Protein AF-A0A0S7X2E3-F1 (afdb_monomer)

Radius of gyration: 21.96 Å; Cα contacts (8 Å, |Δi|>4): 110; chains: 1; bounding box: 60×38×70 Å

Sequence (192 aa):
MFYILGFFWFIRTTKAILFWLYLWQLKEYHIGRFKAHFHTAKGKQLFLNKLIFLKIVLFFVFFGLRYVSVKPGFFDTVVDFILLFSIFMLLAIYLFEAVKAIADYSLNKLIKPVFTRKMQFLVFVLLGSVGAFLYFTIFYFQDILLGLLVFDILTPVIVSFVVLFFQPLTVLLRNQIIKKATKKREKFKNLL

Solvent-accessible surface area (backbone atoms only — not comparable to full-atom values): 10662 Å² total; per-residue (Å²): 110,68,68,60,47,51,51,26,42,48,51,34,47,51,50,51,50,34,39,52,51,24,53,39,55,77,34,73,74,35,66,70,58,49,57,55,42,50,75,36,72,72,37,42,49,70,69,68,31,71,69,55,51,51,51,51,52,50,47,52,50,58,57,52,49,66,68,60,75,78,62,96,54,84,63,50,66,56,50,51,49,53,51,52,52,49,51,55,51,51,45,51,52,31,46,54,45,20,52,50,44,51,49,29,50,75,68,71,66,55,64,61,49,76,83,41,76,70,44,49,51,52,50,50,53,51,52,49,51,51,51,52,48,51,52,46,31,73,78,73,42,89,59,45,69,60,53,56,48,52,50,58,74,40,40,69,56,54,53,50,50,53,55,56,67,51,41,61,61,54,52,53,54,49,52,52,52,50,53,52,50,52,61,54,49,69,72,52,80,82,81,120

Mean predicted aligned error: 5.71 Å

Secondary structure (DSSP, 8-state):
-HHHHHHHHHHHHHHHHHHHHHHHHHTTT-HHHHHHHHHSHHHHHHHS-HHHHHHHHHHHHHHHHHHHTTS-STHHHHHHHHHHHHHHHHHHHHHHHHHHHHHHHHTT--------HHHHHHHHHHHHHHHHHHHHHHHH-S-HHHHHHHHHHHHHHHHHHHHHHHHHHHHHHHHHHHHHHHHHHHH-TT--

pLDDT: mean 90.01, std 8.06, range [54.72, 97.0]

Structure (mmCIF, N/CA/C/O backbone):
data_AF-A0A0S7X2E3-F1
#
_entry.id   AF-A0A0S7X2E3-F1
#
loop_
_atom_site.group_PDB
_atom_site.id
_atom_site.type_symbol
_atom_site.label_atom_id
_atom_site.label_alt_id
_atom_site.label_comp_id
_atom_site.label_asym_id
_atom_site.label_entity_id
_atom_site.label_seq_id
_atom_site.pdbx_PDB_ins_code
_atom_site.Cartn_x
_atom_site.Cartn_y
_atom_site.Cartn_z
_atom_site.occupancy
_atom_site.B_iso_or_equiv
_atom_site.auth_seq_id
_atom_site.auth_comp_id
_atom_site.auth_asym_id
_atom_site.auth_atom_id
_atom_site.pdbx_PDB_model_num
ATOM 1 N N . MET A 1 1 ? 21.307 3.629 -5.821 1.00 80.25 1 MET A N 1
ATOM 2 C CA . MET A 1 1 ? 20.034 3.527 -6.573 1.00 80.25 1 MET A CA 1
ATOM 3 C C . MET A 1 1 ? 18.931 2.829 -5.773 1.00 80.25 1 MET A C 1
ATOM 5 O O . MET A 1 1 ? 17.905 3.453 -5.540 1.00 80.25 1 MET A O 1
ATOM 9 N N . PHE A 1 2 ? 19.134 1.596 -5.292 1.00 86.06 2 PHE A N 1
ATOM 10 C CA . PHE A 1 2 ? 18.089 0.831 -4.586 1.00 86.06 2 PHE A CA 1
ATOM 11 C C . PHE A 1 2 ? 17.555 1.486 -3.303 1.00 86.06 2 PHE A C 1
ATOM 13 O O . PHE A 1 2 ? 16.352 1.458 -3.078 1.00 86.06 2 PHE A O 1
ATOM 20 N N . TYR A 1 3 ? 18.402 2.155 -2.513 1.00 89.50 3 TYR A N 1
ATOM 21 C CA . TYR A 1 3 ? 17.951 2.900 -1.327 1.00 89.50 3 TYR A CA 1
ATOM 22 C C . TYR A 1 3 ? 16.988 4.046 -1.669 1.00 89.50 3 TYR A C 1
ATOM 24 O O . TYR A 1 3 ? 15.975 4.226 -1.001 1.00 89.50 3 TYR A O 1
ATOM 32 N N . ILE A 1 4 ? 17.270 4.786 -2.747 1.00 91.81 4 ILE A N 1
ATOM 33 C CA . ILE A 1 4 ? 16.421 5.889 -3.226 1.00 91.81 4 ILE A CA 1
ATOM 34 C C . ILE A 1 4 ? 15.082 5.334 -3.728 1.00 91.81 4 ILE A C 1
ATOM 36 O O . ILE A 1 4 ? 14.021 5.850 -3.380 1.00 91.81 4 ILE A O 1
ATOM 40 N N . LEU A 1 5 ? 15.128 4.241 -4.497 1.00 92.69 5 LEU A N 1
ATOM 41 C CA . LEU A 1 5 ? 13.935 3.540 -4.967 1.00 92.69 5 LEU A CA 1
ATOM 42 C C . LEU A 1 5 ? 13.077 3.051 -3.787 1.00 92.69 5 LEU A C 1
ATOM 44 O O . LEU A 1 5 ? 11.875 3.305 -3.759 1.00 92.69 5 LEU A O 1
ATOM 48 N N . GLY A 1 6 ? 13.698 2.401 -2.798 1.00 93.44 6 GLY A N 1
ATOM 49 C CA . GLY A 1 6 ? 13.036 1.914 -1.587 1.00 93.44 6 GLY A CA 1
ATOM 50 C C . GLY A 1 6 ? 12.413 3.041 -0.764 1.00 93.44 6 GLY A C 1
ATOM 51 O O . GLY A 1 6 ? 11.296 2.894 -0.274 1.00 93.44 6 GLY A O 1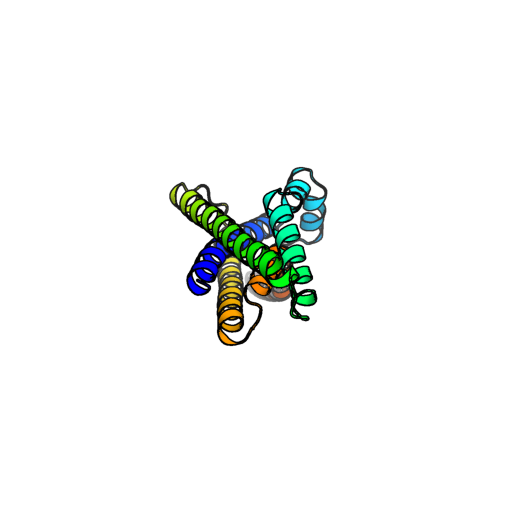
ATOM 52 N N . PHE A 1 7 ? 13.077 4.196 -0.680 1.00 94.94 7 PHE A N 1
ATOM 53 C CA . PHE A 1 7 ? 12.550 5.382 -0.007 1.00 94.94 7 PHE A CA 1
ATOM 54 C C . PHE A 1 7 ? 11.287 5.934 -0.687 1.00 94.94 7 PHE A C 1
ATOM 56 O O . PHE A 1 7 ? 10.261 6.113 -0.027 1.00 94.94 7 PHE A O 1
ATOM 63 N N . PHE A 1 8 ? 11.305 6.151 -2.008 1.00 96.50 8 PHE A N 1
ATOM 64 C CA . PHE A 1 8 ? 10.108 6.619 -2.725 1.00 96.50 8 PHE A CA 1
ATOM 65 C C . PHE A 1 8 ? 8.972 5.601 -2.673 1.00 96.50 8 PHE A C 1
ATOM 67 O O . PHE A 1 8 ? 7.814 5.959 -2.431 1.00 96.50 8 PHE A O 1
ATOM 74 N N . TRP A 1 9 ? 9.311 4.323 -2.820 1.00 96.56 9 TRP A N 1
ATOM 75 C CA . TRP A 1 9 ? 8.362 3.233 -2.672 1.00 96.56 9 TRP A CA 1
ATOM 76 C C . TRP A 1 9 ? 7.723 3.213 -1.276 1.00 96.56 9 TRP A C 1
ATOM 78 O O . TRP A 1 9 ? 6.509 3.032 -1.165 1.00 96.56 9 TRP A O 1
ATOM 88 N N . PHE A 1 10 ? 8.488 3.472 -0.211 1.00 96.75 10 PHE A N 1
ATOM 89 C CA . PHE A 1 10 ? 7.978 3.522 1.162 1.00 96.75 10 PHE A CA 1
ATOM 90 C C . PHE A 1 10 ? 6.941 4.635 1.357 1.00 96.75 10 PHE A C 1
ATOM 92 O O . PHE A 1 10 ? 5.859 4.396 1.904 1.00 96.75 10 PHE A O 1
ATOM 99 N N . ILE A 1 11 ? 7.237 5.843 0.867 1.00 96.25 11 ILE A N 1
ATOM 100 C CA . ILE A 1 11 ? 6.328 6.999 0.947 1.00 96.25 11 ILE A CA 1
ATOM 101 C C . ILE A 1 11 ? 5.016 6.690 0.224 1.00 96.25 11 ILE A C 1
ATOM 103 O O . ILE A 1 11 ? 3.921 6.857 0.775 1.00 96.25 11 ILE A O 1
ATOM 107 N N . ARG A 1 12 ? 5.120 6.189 -1.009 1.00 95.12 12 ARG A N 1
ATOM 108 C CA . ARG A 1 12 ? 3.967 5.804 -1.822 1.00 95.12 12 ARG A CA 1
ATOM 109 C C . ARG A 1 12 ? 3.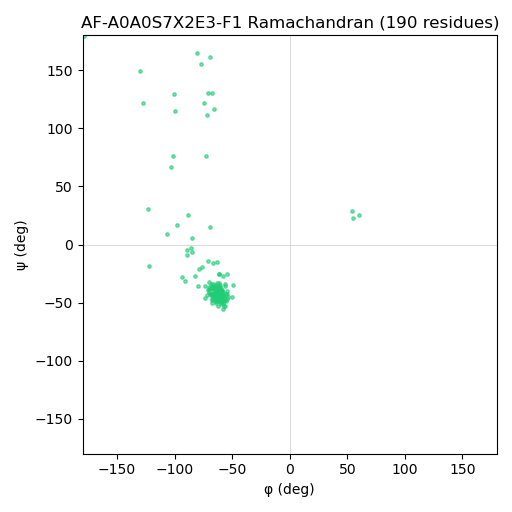138 4.714 -1.136 1.00 95.12 12 ARG A C 1
ATOM 111 O O . ARG A 1 12 ? 1.910 4.811 -1.088 1.00 95.12 12 ARG A O 1
ATOM 118 N N . THR A 1 13 ? 3.791 3.691 -0.587 1.00 96.50 13 THR A N 1
ATOM 119 C CA . THR A 1 13 ? 3.134 2.553 0.076 1.00 96.50 13 THR A CA 1
ATOM 120 C C . THR A 1 13 ? 2.435 2.980 1.361 1.00 96.50 13 THR A C 1
ATOM 122 O O . THR A 1 13 ? 1.305 2.563 1.609 1.00 96.50 13 THR A O 1
ATOM 125 N N . THR A 1 14 ? 3.026 3.903 2.121 1.00 96.19 14 THR A N 1
ATOM 126 C CA . THR A 1 14 ? 2.392 4.510 3.299 1.00 96.19 14 THR A CA 1
ATOM 127 C C . THR A 1 14 ? 1.063 5.172 2.934 1.00 96.19 14 THR A C 1
ATOM 129 O O . THR A 1 14 ? 0.035 4.898 3.556 1.00 96.19 14 THR A O 1
ATOM 132 N N . LYS A 1 15 ? 1.040 5.984 1.869 1.00 95.69 15 LYS A N 1
ATOM 133 C CA . LYS A 1 15 ? -0.203 6.581 1.359 1.00 95.69 15 LYS A CA 1
ATOM 134 C C . LYS A 1 15 ? -1.226 5.523 0.941 1.00 95.69 15 LYS A C 1
ATOM 136 O O . LYS A 1 15 ? -2.404 5.661 1.267 1.00 95.69 15 LYS A O 1
ATOM 141 N N . ALA A 1 16 ? -0.794 4.478 0.235 1.00 95.19 16 ALA A N 1
ATOM 142 C CA . ALA A 1 16 ? -1.680 3.397 -0.188 1.00 95.19 16 ALA A CA 1
ATOM 143 C C . ALA A 1 16 ? -2.302 2.667 1.015 1.00 95.19 16 ALA A C 1
ATOM 145 O O . ALA A 1 16 ? -3.508 2.427 1.028 1.00 95.19 16 ALA A O 1
ATOM 146 N N . ILE A 1 17 ? -1.514 2.378 2.053 1.00 96.62 17 ILE A N 1
ATOM 147 C CA . ILE A 1 17 ? -1.987 1.753 3.294 1.00 96.62 17 ILE A CA 1
ATOM 148 C C . ILE A 1 17 ? -3.038 2.618 3.981 1.00 96.62 17 ILE A C 1
ATOM 150 O O . ILE A 1 17 ? -4.104 2.112 4.327 1.00 96.62 17 ILE A O 1
ATOM 154 N N . LEU A 1 18 ? -2.779 3.920 4.142 1.00 96.06 18 LEU A N 1
ATOM 155 C CA . LEU A 1 18 ? -3.747 4.840 4.744 1.00 96.06 18 LEU A CA 1
ATOM 156 C C . LEU A 1 18 ? -5.059 4.860 3.951 1.00 96.06 18 LEU A C 1
ATOM 158 O O . LEU A 1 18 ? -6.133 4.770 4.544 1.00 96.06 18 LEU A O 1
ATOM 162 N N . PHE A 1 19 ? -4.983 4.892 2.621 1.00 95.75 19 PHE A N 1
ATOM 163 C CA . PHE A 1 19 ? -6.162 4.831 1.763 1.00 95.75 19 PHE A CA 1
ATOM 164 C C . PHE A 1 19 ? -6.958 3.524 1.941 1.00 95.75 19 PHE A C 1
ATOM 166 O O . PHE A 1 19 ? -8.175 3.564 2.125 1.00 95.75 19 PHE A O 1
ATOM 173 N N . TRP A 1 20 ? -6.298 2.362 1.930 1.00 95.69 20 TRP A N 1
ATOM 174 C CA . TRP A 1 20 ? -6.977 1.068 2.078 1.00 95.69 20 TRP A CA 1
ATOM 175 C C . TRP A 1 20 ? -7.569 0.869 3.472 1.00 95.69 20 TRP A C 1
ATOM 177 O O . TRP A 1 20 ? -8.679 0.354 3.609 1.00 95.69 20 TRP A O 1
ATOM 187 N N . LEU A 1 21 ? -6.870 1.327 4.506 1.00 95.62 21 LEU A N 1
ATOM 188 C CA . LEU A 1 21 ? -7.385 1.351 5.869 1.00 95.62 21 LEU A CA 1
ATOM 189 C C . LEU A 1 21 ? -8.606 2.268 6.005 1.00 95.62 21 LEU A C 1
ATOM 191 O O . LEU A 1 21 ? -9.589 1.886 6.640 1.00 95.62 21 LEU A O 1
ATOM 195 N N . TYR A 1 22 ? -8.578 3.445 5.376 1.00 95.88 22 TYR A N 1
ATOM 196 C CA . TYR A 1 22 ? -9.738 4.331 5.291 1.00 95.88 22 TYR A CA 1
ATOM 197 C C . TYR A 1 22 ? -10.920 3.644 4.596 1.00 95.88 22 TYR A C 1
ATOM 199 O O . TYR A 1 22 ? -12.042 3.691 5.099 1.00 95.88 22 TYR A O 1
ATOM 207 N N . LEU A 1 23 ? -10.675 2.953 3.479 1.00 94.38 23 LEU A N 1
ATOM 208 C CA . LEU A 1 23 ? -11.712 2.230 2.746 1.00 94.38 23 LEU A CA 1
ATOM 209 C C . LEU A 1 23 ? -12.360 1.140 3.613 1.00 94.38 23 LEU A C 1
ATOM 211 O O . LEU A 1 23 ? -13.586 1.023 3.654 1.00 94.38 23 LEU A O 1
ATOM 215 N N . TRP A 1 24 ? -11.549 0.375 4.346 1.00 94.81 24 TRP A N 1
ATOM 216 C CA . TRP A 1 24 ? -12.023 -0.630 5.299 1.00 94.81 24 TRP A CA 1
ATOM 217 C C . TRP A 1 24 ? -12.838 -0.025 6.438 1.00 94.81 24 TRP A C 1
ATOM 219 O O . TRP A 1 24 ? -13.886 -0.563 6.807 1.00 94.81 24 TRP A O 1
ATOM 229 N N . GLN A 1 25 ? -12.389 1.112 6.965 1.00 93.44 25 GLN A N 1
ATOM 230 C CA . GLN A 1 25 ? -13.105 1.834 8.004 1.00 93.44 25 GLN A CA 1
ATOM 231 C C . GLN A 1 25 ? -14.468 2.337 7.506 1.00 93.44 25 GLN A C 1
ATOM 233 O O . GLN A 1 25 ? -15.462 2.183 8.213 1.00 93.44 25 GLN A O 1
ATOM 238 N N . LEU A 1 26 ? -14.541 2.871 6.283 1.00 92.69 26 LEU A N 1
ATOM 239 C CA . LEU A 1 26 ? -15.787 3.331 5.657 1.00 92.69 26 LEU A CA 1
ATOM 240 C C . LEU A 1 26 ? -16.801 2.191 5.477 1.00 92.69 26 LEU A C 1
ATOM 242 O O . LEU A 1 26 ? -18.007 2.425 5.434 1.00 92.69 26 LEU A O 1
ATOM 246 N N . LYS A 1 27 ? -16.326 0.945 5.383 1.00 92.62 27 LYS A N 1
ATOM 247 C CA . LYS A 1 27 ? -17.158 -0.266 5.298 1.00 92.62 27 LYS A CA 1
ATOM 248 C C . LYS A 1 27 ? -17.341 -0.978 6.636 1.00 92.62 27 LYS A C 1
ATOM 250 O O . LYS A 1 27 ? -17.759 -2.134 6.641 1.00 92.62 27 LYS A O 1
ATOM 255 N N . GLU A 1 28 ? -17.053 -0.302 7.748 1.00 89.19 28 GLU A N 1
ATOM 256 C CA . GLU A 1 28 ? -17.248 -0.806 9.115 1.00 89.19 28 GLU A CA 1
ATOM 257 C C . GLU A 1 28 ? -16.573 -2.163 9.373 1.00 89.19 28 GLU A C 1
ATOM 259 O O . GLU A 1 28 ? -17.024 -2.945 10.206 1.00 89.19 28 GLU A O 1
ATOM 264 N N . TYR A 1 29 ? -15.478 -2.467 8.669 1.00 89.06 29 TYR A N 1
ATOM 265 C CA . TYR A 1 29 ? -14.798 -3.766 8.765 1.00 89.06 29 TYR A CA 1
ATOM 266 C C . TYR A 1 29 ? -15.677 -4.969 8.381 1.00 89.06 29 TYR A C 1
ATOM 268 O O . TYR A 1 29 ? -15.440 -6.091 8.825 1.00 89.06 29 TYR A O 1
ATOM 276 N N . HIS A 1 30 ? -16.699 -4.758 7.548 1.00 89.69 30 HIS A N 1
ATOM 277 C CA . HIS A 1 30 ? -17.608 -5.813 7.118 1.00 89.69 30 HIS A CA 1
ATOM 278 C C . HIS A 1 30 ? -17.252 -6.334 5.718 1.00 89.69 30 HIS A C 1
ATOM 280 O O . HIS A 1 30 ? -17.438 -5.637 4.717 1.00 89.69 30 HIS A O 1
ATOM 286 N N . ILE A 1 31 ? -16.849 -7.608 5.627 1.00 88.50 31 ILE A N 1
ATOM 287 C CA . ILE A 1 31 ? -16.412 -8.266 4.377 1.00 88.50 31 ILE A CA 1
ATOM 288 C C . ILE A 1 31 ? -17.462 -8.149 3.265 1.00 88.50 31 ILE A C 1
ATOM 290 O O . ILE A 1 31 ? -17.136 -7.754 2.150 1.00 88.50 31 ILE A O 1
ATOM 294 N N . GLY A 1 32 ? -18.736 -8.428 3.566 1.00 89.25 32 GLY A N 1
ATOM 295 C CA . GLY A 1 32 ? -19.822 -8.336 2.578 1.00 89.25 32 GLY A CA 1
ATOM 296 C C . GLY A 1 32 ? -19.976 -6.939 1.959 1.00 89.25 32 GLY A C 1
ATOM 297 O O . GLY A 1 32 ? -20.045 -6.809 0.739 1.00 89.25 32 GLY A O 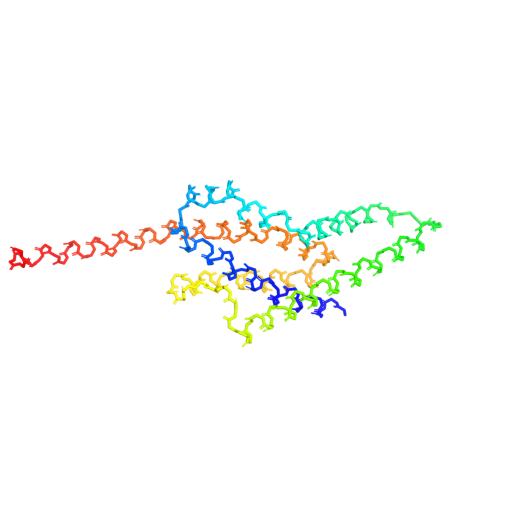1
ATOM 298 N N . ARG A 1 33 ? -19.938 -5.875 2.777 1.00 87.31 33 ARG A N 1
ATOM 299 C CA . ARG A 1 33 ? -20.016 -4.483 2.304 1.00 87.31 33 ARG A CA 1
ATOM 300 C C . ARG A 1 33 ? -18.755 -4.061 1.549 1.00 87.31 33 ARG A C 1
ATOM 302 O O . ARG A 1 33 ? -18.842 -3.261 0.619 1.00 87.31 33 ARG A O 1
ATOM 309 N N . PHE A 1 34 ? -17.599 -4.602 1.931 1.00 90.50 34 PHE A N 1
ATOM 310 C CA . PHE A 1 34 ? -16.340 -4.394 1.222 1.00 90.50 34 PHE A CA 1
ATOM 311 C C . PHE A 1 34 ? -16.364 -5.047 -0.166 1.00 90.50 34 PHE A C 1
ATOM 313 O O . PHE A 1 34 ? -16.104 -4.374 -1.159 1.00 90.50 34 PHE A O 1
ATOM 320 N N . LYS A 1 35 ? -16.800 -6.310 -0.269 1.00 89.56 35 LYS A N 1
ATOM 321 C CA . LYS A 1 35 ? -16.971 -7.011 -1.552 1.00 89.56 35 LYS A CA 1
ATOM 322 C C . LYS A 1 35 ? -17.983 -6.298 -2.452 1.00 89.56 35 LYS A C 1
ATOM 324 O O . LYS A 1 35 ? -17.693 -6.056 -3.619 1.00 89.56 35 LYS A O 1
ATOM 329 N N . ALA A 1 36 ? -19.121 -5.876 -1.894 1.00 90.00 36 ALA A N 1
ATOM 330 C CA . ALA A 1 36 ? -20.137 -5.106 -2.615 1.00 90.00 36 ALA A CA 1
ATOM 331 C C . ALA A 1 36 ? -19.577 -3.809 -3.231 1.00 90.00 36 ALA A C 1
ATOM 333 O O . ALA A 1 36 ? -19.975 -3.418 -4.326 1.00 90.00 36 ALA A O 1
ATOM 334 N N . HIS A 1 37 ? -18.609 -3.158 -2.576 1.00 89.81 37 HIS A N 1
ATOM 335 C CA . HIS A 1 37 ? -17.994 -1.939 -3.097 1.00 89.81 37 HIS A CA 1
ATOM 336 C C . HIS A 1 37 ? -17.280 -2.154 -4.435 1.00 89.81 37 HIS A C 1
ATOM 338 O O . HIS A 1 37 ? -17.384 -1.304 -5.321 1.00 89.81 37 HIS A O 1
ATOM 344 N N . PHE A 1 38 ? -16.618 -3.296 -4.620 1.00 88.75 38 PHE A N 1
ATOM 345 C CA . PHE A 1 38 ? -15.898 -3.602 -5.858 1.00 88.75 38 PHE A CA 1
ATOM 346 C C . PHE A 1 38 ? -16.808 -3.891 -7.052 1.00 88.75 38 PHE A C 1
ATOM 348 O O . PHE A 1 38 ? -16.354 -3.831 -8.192 1.00 88.75 38 PHE A O 1
ATOM 355 N N . HIS A 1 39 ? -18.102 -4.121 -6.820 1.00 89.50 39 HIS A N 1
ATOM 356 C CA . HIS A 1 39 ? -19.081 -4.201 -7.903 1.00 89.50 39 HIS A CA 1
ATOM 357 C C . HIS A 1 39 ? -19.461 -2.819 -8.464 1.00 89.50 39 HIS A C 1
ATOM 359 O O . HIS A 1 39 ? -19.935 -2.733 -9.596 1.00 89.50 39 HIS A O 1
ATOM 365 N N . THR A 1 40 ? -19.216 -1.732 -7.722 1.00 91.62 40 THR A N 1
ATOM 366 C CA . THR A 1 40 ? -19.526 -0.362 -8.166 1.00 91.62 40 THR A CA 1
ATOM 367 C C . THR A 1 40 ? -18.506 0.164 -9.182 1.00 91.62 40 THR A C 1
ATOM 369 O O . THR A 1 40 ? -17.346 -0.247 -9.174 1.00 91.62 40 THR A O 1
ATOM 372 N N . ALA A 1 41 ? -18.899 1.133 -10.022 1.00 89.06 41 ALA A N 1
ATOM 373 C CA . ALA A 1 41 ? -17.998 1.757 -11.003 1.00 89.06 41 ALA A CA 1
ATOM 374 C C . ALA A 1 41 ? -16.728 2.341 -10.353 1.00 89.06 41 ALA A C 1
ATOM 376 O O . ALA A 1 41 ? -15.619 2.102 -10.828 1.00 89.06 41 ALA A O 1
ATOM 377 N N . LYS A 1 42 ? -16.881 3.021 -9.206 1.00 85.31 42 LYS A N 1
ATOM 378 C CA . LYS A 1 42 ? -15.757 3.552 -8.416 1.00 85.31 42 LYS A CA 1
ATOM 379 C C . LYS A 1 42 ? -14.848 2.440 -7.879 1.00 85.31 42 LYS A C 1
ATOM 381 O O . LYS A 1 42 ? -13.632 2.590 -7.894 1.00 85.31 42 LYS A O 1
ATOM 386 N N . GLY A 1 43 ? -15.426 1.317 -7.450 1.00 86.62 43 GLY A N 1
ATOM 387 C CA . GLY A 1 43 ? -14.670 0.153 -6.985 1.00 86.62 43 GLY A CA 1
ATOM 388 C C . GLY A 1 43 ? -13.858 -0.515 -8.096 1.00 86.62 43 GLY A C 1
ATOM 389 O O . GLY A 1 43 ? -12.693 -0.841 -7.890 1.00 86.62 43 GLY A O 1
ATOM 390 N N . LYS A 1 44 ? -14.429 -0.656 -9.299 1.00 86.56 44 LYS A N 1
ATOM 391 C CA . LYS A 1 44 ? -13.712 -1.199 -10.467 1.00 86.56 44 LYS A CA 1
ATOM 392 C C . LYS A 1 44 ? -12.578 -0.282 -10.928 1.00 86.56 44 LYS A C 1
ATOM 394 O O . LYS A 1 44 ? -11.501 -0.765 -11.271 1.00 86.56 44 LYS A O 1
ATOM 399 N N . GLN A 1 45 ? -12.786 1.036 -10.879 1.00 89.75 45 GLN A N 1
ATOM 400 C CA . GLN A 1 45 ? -11.767 2.024 -11.247 1.00 89.75 45 GLN A CA 1
ATOM 401 C C . GLN A 1 45 ? -10.510 1.948 -10.361 1.00 89.75 45 GLN A C 1
ATOM 403 O O . GLN A 1 45 ? -9.425 2.296 -10.822 1.00 89.75 45 GLN A O 1
ATOM 408 N N . LEU A 1 46 ? -10.625 1.453 -9.119 1.00 86.38 46 LEU A N 1
ATOM 409 C CA . LEU A 1 46 ? -9.471 1.253 -8.235 1.00 86.38 46 LEU A CA 1
ATOM 410 C C . LEU A 1 46 ? -8.497 0.195 -8.763 1.00 86.38 46 LEU A C 1
ATOM 412 O O . LEU A 1 46 ? -7.296 0.369 -8.590 1.00 86.38 46 LEU A O 1
ATOM 416 N N . PHE A 1 47 ? -8.993 -0.861 -9.416 1.00 80.31 47 PHE A N 1
ATOM 417 C CA . PHE A 1 47 ? -8.152 -1.917 -9.995 1.00 80.31 47 PHE A CA 1
ATOM 418 C C . PHE A 1 47 ? -7.766 -1.640 -11.450 1.00 80.31 47 PHE A C 1
ATOM 420 O O . PHE A 1 47 ? -6.673 -1.997 -11.873 1.00 80.31 47 PHE A O 1
ATOM 427 N N . LEU A 1 48 ? -8.629 -0.955 -12.204 1.00 79.81 48 LEU A N 1
ATOM 428 C CA . LEU A 1 48 ? -8.411 -0.626 -13.6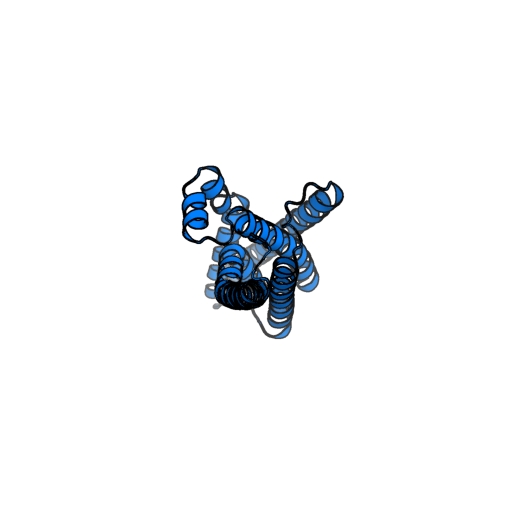19 1.00 79.81 48 LEU A CA 1
ATOM 429 C C . LEU A 1 48 ? -7.655 0.698 -13.825 1.00 79.81 48 LEU A C 1
ATOM 431 O O . LEU A 1 48 ? -7.790 1.360 -14.854 1.00 79.81 48 LEU A O 1
ATOM 435 N N . ASN A 1 49 ? -6.862 1.119 -12.841 1.00 87.56 49 ASN A N 1
ATOM 436 C CA . ASN A 1 49 ? -6.049 2.318 -12.972 1.00 87.56 49 ASN A CA 1
ATOM 437 C C . ASN A 1 49 ? -4.891 2.064 -13.954 1.00 87.56 49 ASN A C 1
ATOM 439 O O . ASN A 1 49 ? -4.136 1.105 -13.790 1.00 87.56 49 ASN A O 1
ATOM 443 N N . LYS A 1 50 ? -4.705 2.969 -14.925 1.00 91.38 50 LYS A N 1
ATOM 444 C CA . LYS A 1 50 ? -3.603 2.936 -15.904 1.00 91.38 50 LYS A CA 1
ATOM 445 C C . LYS A 1 50 ? -2.230 2.743 -15.243 1.00 91.38 50 LYS A C 1
ATOM 447 O O . LYS A 1 50 ? -1.389 2.041 -15.789 1.00 91.38 50 LYS A O 1
ATOM 452 N N . LEU A 1 51 ? -2.018 3.311 -14.052 1.00 90.69 51 LEU A N 1
ATOM 453 C CA . LEU A 1 51 ? -0.764 3.156 -13.304 1.00 90.69 51 LEU A CA 1
ATOM 454 C C . LEU A 1 51 ? -0.559 1.739 -12.749 1.00 90.69 51 LEU A C 1
ATOM 456 O O . LEU A 1 51 ? 0.566 1.251 -12.744 1.00 90.69 51 LEU A O 1
ATOM 460 N N . ILE A 1 52 ? -1.623 1.068 -12.297 1.00 90.31 52 ILE A N 1
ATOM 461 C CA . ILE A 1 52 ? -1.536 -0.326 -11.834 1.00 90.31 52 ILE A CA 1
ATOM 462 C C . ILE A 1 52 ? -1.250 -1.234 -13.026 1.00 90.31 52 ILE A C 1
ATOM 464 O O . ILE A 1 52 ? -0.364 -2.078 -12.943 1.00 90.31 52 ILE A O 1
ATOM 468 N N . PHE A 1 53 ? -1.938 -1.010 -14.150 1.00 92.00 53 PHE A N 1
ATOM 469 C CA . PHE A 1 53 ? -1.671 -1.745 -15.384 1.00 92.00 53 PHE A CA 1
ATOM 470 C C . PHE A 1 53 ? -0.207 -1.603 -15.816 1.00 92.00 53 PHE A C 1
ATOM 472 O O . PHE A 1 53 ? 0.452 -2.605 -16.070 1.00 92.00 53 PHE A O 1
ATOM 479 N N . LEU A 1 54 ? 0.339 -0.383 -15.800 1.00 93.56 54 LEU A N 1
ATOM 480 C CA . LEU A 1 54 ? 1.741 -0.135 -16.134 1.00 93.56 54 LEU A CA 1
ATOM 481 C C .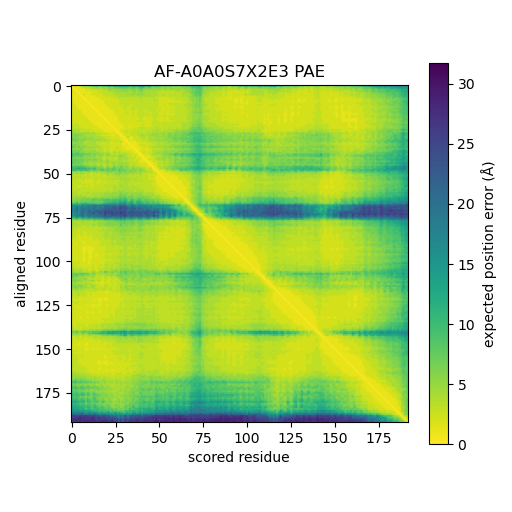 LEU A 1 54 ? 2.713 -0.903 -15.224 1.00 93.56 54 LEU A C 1
ATOM 483 O O . LEU A 1 54 ? 3.670 -1.497 -15.712 1.00 93.56 54 LEU A O 1
ATOM 487 N N . LYS A 1 55 ? 2.449 -0.945 -13.913 1.00 93.62 55 LYS A N 1
ATOM 488 C CA . LYS A 1 55 ? 3.252 -1.721 -12.953 1.00 93.62 55 LYS A CA 1
ATOM 489 C C . LYS A 1 55 ? 3.155 -3.226 -13.185 1.00 93.62 55 LYS A C 1
ATOM 491 O O . LYS A 1 55 ? 4.156 -3.918 -13.037 1.00 93.62 55 LYS A O 1
ATOM 496 N N . ILE A 1 56 ? 1.982 -3.728 -13.570 1.00 94.00 56 ILE A N 1
ATOM 497 C CA . ILE A 1 56 ? 1.792 -5.137 -13.938 1.00 94.00 56 ILE A CA 1
ATOM 498 C C . ILE A 1 56 ? 2.589 -5.465 -15.207 1.00 94.00 56 ILE A C 1
ATOM 500 O O . ILE A 1 56 ? 3.278 -6.480 -15.240 1.00 94.00 56 ILE A O 1
ATOM 504 N N . VAL A 1 57 ? 2.560 -4.598 -16.226 1.00 94.56 57 VAL A N 1
ATOM 505 C CA . VAL A 1 57 ? 3.386 -4.778 -17.433 1.00 94.56 57 VAL A CA 1
ATOM 506 C C . VAL A 1 57 ? 4.870 -4.794 -17.066 1.00 94.56 57 VAL A C 1
ATOM 508 O O . VAL A 1 57 ? 5.574 -5.718 -17.459 1.00 94.56 57 VAL A O 1
ATOM 511 N N . LEU A 1 58 ? 5.338 -3.836 -16.258 1.00 93.69 58 LEU A N 1
ATOM 512 C CA . LEU A 1 58 ? 6.722 -3.820 -15.773 1.00 93.69 58 LEU A CA 1
ATOM 513 C C . LEU A 1 58 ? 7.087 -5.090 -15.004 1.00 93.69 58 LEU A C 1
ATOM 515 O O . LEU A 1 58 ? 8.172 -5.624 -15.202 1.00 93.69 58 LEU A O 1
ATOM 519 N N . PHE A 1 59 ? 6.188 -5.592 -14.156 1.00 94.62 59 PHE A N 1
ATOM 520 C CA . PHE A 1 59 ? 6.390 -6.849 -13.443 1.00 94.62 59 PHE A CA 1
ATOM 521 C C . PHE A 1 59 ? 6.637 -8.007 -14.417 1.00 94.62 59 PHE A C 1
ATOM 523 O O . PHE A 1 59 ? 7.618 -8.729 -14.254 1.00 94.62 59 PHE A O 1
ATOM 530 N N . PHE A 1 60 ? 5.815 -8.147 -15.461 1.00 93.69 60 PHE A N 1
ATOM 531 C CA . PHE A 1 60 ? 6.014 -9.186 -16.474 1.00 93.69 60 PHE A CA 1
ATOM 532 C C . PHE A 1 60 ? 7.279 -8.978 -17.310 1.00 93.69 60 PHE A C 1
ATOM 534 O O . PHE A 1 60 ? 7.926 -9.963 -17.654 1.00 93.69 60 PHE A O 1
ATOM 541 N N . VAL A 1 61 ? 7.670 -7.732 -17.597 1.00 91.69 61 VAL A N 1
ATOM 542 C CA . VAL A 1 61 ? 8.944 -7.431 -18.270 1.00 91.69 61 VAL A CA 1
ATOM 543 C C . VAL A 1 61 ? 10.118 -7.892 -17.405 1.00 91.69 61 VAL A C 1
ATOM 545 O O . VAL A 1 61 ? 10.932 -8.683 -17.870 1.00 91.69 61 VAL A O 1
ATOM 548 N N . PHE A 1 62 ? 10.182 -7.490 -16.133 1.00 90.44 62 PHE A N 1
ATOM 549 C CA . PHE A 1 62 ? 11.254 -7.925 -15.230 1.00 90.44 62 PHE A CA 1
ATOM 550 C C . PHE A 1 62 ? 11.270 -9.444 -15.033 1.00 90.44 62 PHE A C 1
ATOM 552 O O . PHE A 1 62 ? 12.337 -10.054 -15.043 1.00 90.44 62 PHE A O 1
ATOM 559 N N . PHE A 1 63 ? 10.093 -10.058 -14.895 1.00 90.31 63 PHE A N 1
ATOM 560 C CA . PHE A 1 63 ? 9.969 -11.503 -14.751 1.00 90.31 63 PHE A CA 1
ATOM 561 C C . PHE A 1 63 ? 10.450 -12.234 -16.009 1.00 90.31 63 PHE A C 1
ATOM 563 O O . PHE A 1 63 ? 11.240 -13.162 -15.903 1.00 90.31 63 PHE A O 1
ATOM 570 N N . GLY A 1 64 ? 10.032 -11.797 -17.200 1.00 87.31 64 GLY A N 1
ATOM 571 C CA . GLY A 1 64 ? 10.423 -12.408 -18.471 1.00 87.31 64 GLY A CA 1
ATOM 572 C C . GLY A 1 64 ? 11.916 -12.266 -18.765 1.00 87.31 64 GLY A C 1
ATOM 573 O O . GLY A 1 64 ? 12.566 -13.251 -19.111 1.00 87.31 64 GLY A O 1
ATOM 574 N N . LEU A 1 65 ? 12.483 -11.072 -18.560 1.00 84.62 65 LEU A N 1
ATOM 575 C CA . LEU A 1 65 ? 13.910 -10.825 -18.791 1.00 84.62 65 LEU A CA 1
ATOM 576 C C . LEU A 1 65 ? 14.799 -11.689 -17.890 1.00 84.62 65 LEU A C 1
ATOM 578 O O . LEU A 1 65 ? 15.835 -12.167 -18.348 1.00 84.62 65 LEU A O 1
ATOM 582 N N . ARG A 1 66 ? 14.362 -11.991 -16.658 1.00 80.75 66 ARG A N 1
ATOM 583 C CA . ARG A 1 66 ? 15.093 -12.887 -15.748 1.00 80.75 66 ARG A CA 1
ATOM 584 C C . ARG A 1 66 ? 15.369 -14.267 -16.355 1.00 80.75 66 ARG A C 1
ATOM 586 O O . ARG A 1 66 ? 16.426 -14.831 -16.085 1.00 80.75 66 ARG A O 1
ATOM 593 N N . TYR A 1 67 ? 14.450 -14.798 -17.163 1.00 77.44 67 TYR A N 1
ATOM 594 C CA . TYR A 1 67 ? 14.613 -16.101 -17.819 1.00 77.44 67 TYR A CA 1
ATOM 595 C C . TYR A 1 67 ? 15.451 -16.034 -19.099 1.00 77.44 67 TYR A C 1
ATOM 597 O O . TYR A 1 67 ? 16.071 -17.028 -19.471 1.00 77.44 67 TYR A O 1
ATOM 605 N N . VAL A 1 68 ? 15.475 -14.883 -19.775 1.00 75.75 68 VAL A N 1
ATOM 606 C CA . VAL A 1 68 ? 16.179 -14.713 -21.056 1.00 75.75 68 VAL A CA 1
ATOM 607 C C . VAL A 1 68 ? 17.685 -14.514 -20.853 1.00 75.75 68 VAL A C 1
ATOM 609 O O . VAL A 1 68 ? 18.467 -15.066 -21.621 1.00 75.75 68 VAL A O 1
ATOM 612 N N . SER A 1 69 ? 18.112 -13.829 -19.786 1.00 63.72 69 SER A N 1
ATOM 613 C CA . SER A 1 69 ? 19.525 -13.486 -19.510 1.00 63.72 69 SER A CA 1
ATOM 614 C C . SER A 1 69 ? 20.452 -14.662 -19.134 1.00 63.72 69 SER A C 1
ATOM 616 O O . SER A 1 69 ? 21.531 -14.445 -18.592 1.00 63.72 69 SER A O 1
ATOM 618 N N . VAL A 1 70 ? 20.057 -15.919 -19.360 1.00 61.66 70 VAL A N 1
ATOM 619 C CA . VAL A 1 70 ? 20.833 -17.106 -18.943 1.00 61.66 70 VAL A CA 1
ATOM 620 C C . VAL A 1 70 ? 21.849 -17.557 -20.011 1.00 61.66 70 VAL A C 1
ATOM 622 O O . VAL A 1 70 ? 22.695 -18.403 -19.728 1.00 61.66 70 VAL A O 1
ATOM 625 N N . LYS A 1 71 ? 21.821 -17.003 -21.235 1.00 62.44 71 LYS A N 1
ATOM 626 C CA . LYS A 1 71 ? 22.750 -17.386 -22.315 1.00 62.44 71 LYS A CA 1
ATOM 627 C C . LYS A 1 71 ? 23.452 -16.168 -22.926 1.00 62.44 71 LYS A C 1
ATOM 629 O O . LYS A 1 71 ? 22.743 -15.337 -23.485 1.00 62.44 71 LYS A O 1
ATOM 634 N N . PRO A 1 72 ? 24.798 -16.102 -22.904 1.00 59.81 72 PRO A N 1
ATOM 635 C CA . PRO A 1 72 ? 25.518 -14.986 -23.501 1.00 59.81 72 PRO A CA 1
ATOM 636 C C . PRO A 1 72 ? 25.369 -14.976 -25.033 1.00 59.81 72 PRO A C 1
ATOM 638 O O . PRO A 1 72 ? 25.576 -16.003 -25.687 1.00 59.81 72 PRO A O 1
ATOM 641 N N . GLY A 1 73 ? 25.002 -13.830 -25.612 1.00 66.12 73 GLY A N 1
ATOM 642 C CA . GLY A 1 73 ? 24.784 -13.636 -27.052 1.00 66.12 73 GLY A CA 1
ATOM 643 C C . GLY A 1 73 ? 24.391 -12.197 -27.430 1.00 66.12 73 GLY A C 1
ATOM 644 O O . GLY A 1 73 ? 24.242 -11.338 -26.577 1.00 66.12 73 GLY A O 1
ATOM 645 N N . PHE A 1 74 ? 24.178 -11.910 -28.724 1.00 54.72 74 PHE A N 1
ATOM 646 C CA . PHE A 1 74 ? 23.811 -10.565 -29.234 1.00 54.72 74 PHE A CA 1
ATOM 647 C C . PHE A 1 74 ? 22.562 -9.950 -28.565 1.00 54.72 74 PHE A C 1
ATOM 649 O O . PHE A 1 74 ? 22.416 -8.730 -28.498 1.00 54.72 74 PHE A O 1
ATOM 656 N N . PHE A 1 75 ? 21.667 -10.790 -28.038 1.00 60.44 75 PHE A N 1
ATOM 657 C CA . PHE A 1 75 ? 20.507 -10.344 -27.268 1.00 60.44 75 PHE A CA 1
ATOM 658 C C . PHE A 1 75 ? 20.873 -9.694 -25.924 1.00 60.44 75 PHE A C 1
ATOM 660 O O . PHE A 1 75 ? 20.036 -8.970 -25.394 1.00 60.44 75 PHE A O 1
ATOM 667 N N . ASP A 1 76 ? 22.096 -9.864 -25.413 1.00 73.88 76 ASP A N 1
ATOM 668 C CA . ASP A 1 76 ? 22.523 -9.305 -24.124 1.00 73.88 76 ASP A CA 1
ATOM 669 C C . ASP A 1 76 ? 22.467 -7.777 -24.126 1.00 73.88 76 ASP A C 1
ATOM 671 O O . ASP A 1 76 ? 21.839 -7.187 -23.255 1.00 73.88 76 ASP A O 1
ATOM 675 N N . THR A 1 77 ? 22.997 -7.111 -25.158 1.00 80.56 77 THR A N 1
ATOM 676 C CA . THR A 1 77 ? 23.013 -5.636 -25.200 1.00 80.56 77 THR A CA 1
ATOM 677 C C . THR A 1 77 ? 21.605 -5.039 -25.283 1.00 80.56 77 THR A C 1
ATOM 679 O O . THR A 1 77 ? 21.322 -4.005 -24.676 1.00 80.56 77 THR A O 1
ATOM 682 N N . VAL A 1 78 ? 20.695 -5.690 -26.017 1.00 84.50 78 VAL A N 1
ATOM 683 C CA . VAL A 1 78 ? 19.296 -5.248 -26.127 1.00 84.50 78 VAL A CA 1
ATOM 684 C C . VAL A 1 78 ? 18.546 -5.505 -24.818 1.00 84.50 78 VAL A C 1
ATOM 686 O O . VAL A 1 78 ? 17.812 -4.633 -24.355 1.00 84.50 78 VAL A O 1
ATOM 689 N N . VAL A 1 79 ? 18.740 -6.671 -24.200 1.00 84.88 79 VAL A N 1
ATOM 690 C CA . VAL A 1 79 ? 18.130 -7.028 -22.910 1.00 84.88 79 VAL A CA 1
ATOM 691 C C . VAL A 1 79 ? 18.608 -6.093 -21.801 1.00 84.88 79 VAL A C 1
ATOM 693 O O . VAL A 1 79 ? 17.774 -5.581 -21.052 1.00 84.88 79 VAL A O 1
ATOM 696 N N . ASP A 1 80 ? 19.905 -5.795 -21.747 1.00 84.50 80 ASP A N 1
ATOM 697 C CA . ASP A 1 80 ? 20.495 -4.856 -20.793 1.00 84.50 80 ASP A CA 1
ATOM 698 C C . ASP A 1 80 ? 19.914 -3.451 -20.963 1.00 84.50 80 ASP A C 1
ATOM 700 O O . ASP A 1 80 ? 19.551 -2.799 -19.979 1.00 84.50 80 ASP A O 1
ATOM 704 N N . PHE A 1 81 ? 19.744 -2.996 -22.210 1.00 88.81 81 PHE A N 1
ATOM 705 C CA . PHE A 1 81 ? 19.103 -1.715 -22.498 1.00 88.81 81 PHE A CA 1
ATOM 706 C 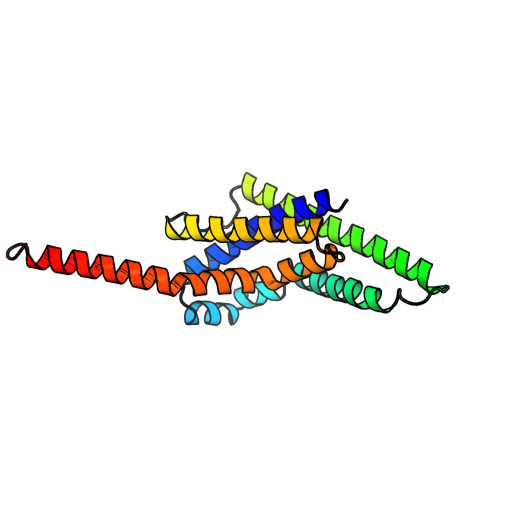C . PHE A 1 81 ? 17.643 -1.682 -22.024 1.00 88.81 81 PHE A C 1
ATOM 708 O O . PHE A 1 81 ? 17.232 -0.726 -21.361 1.00 88.81 81 PHE A O 1
ATOM 715 N N . ILE A 1 82 ? 16.857 -2.727 -22.311 1.00 90.12 82 ILE A N 1
ATOM 716 C CA . ILE A 1 82 ? 15.457 -2.823 -21.865 1.00 90.12 82 ILE A CA 1
ATOM 717 C C . ILE A 1 82 ? 15.381 -2.855 -20.335 1.00 90.12 82 ILE A C 1
ATOM 719 O O . ILE A 1 82 ? 14.523 -2.191 -19.748 1.00 90.12 82 ILE A O 1
ATOM 723 N N . LEU A 1 83 ? 16.270 -3.599 -19.676 1.00 88.31 83 LEU A N 1
ATOM 724 C CA . LEU A 1 83 ? 16.330 -3.696 -18.222 1.00 88.31 83 LEU A CA 1
ATOM 725 C C . LEU A 1 83 ? 16.667 -2.339 -17.597 1.00 88.31 83 LEU A C 1
ATOM 727 O O . LEU A 1 83 ? 15.953 -1.885 -16.701 1.00 88.31 83 LEU A O 1
ATOM 731 N N . LEU A 1 84 ? 17.685 -1.650 -18.114 1.00 90.25 84 LEU A N 1
ATOM 732 C CA . LEU A 1 84 ? 18.068 -0.314 -17.664 1.00 90.25 84 LEU A CA 1
ATOM 733 C C . LEU A 1 84 ? 16.918 0.685 -17.845 1.00 90.25 84 LEU A C 1
ATOM 735 O O . LEU A 1 84 ? 16.554 1.392 -16.902 1.00 90.25 84 LEU A O 1
ATOM 739 N N . PHE A 1 85 ? 16.298 0.701 -19.028 1.00 92.56 85 PHE A N 1
ATOM 740 C CA . PHE A 1 85 ? 15.141 1.547 -19.316 1.00 92.56 85 PHE A CA 1
ATOM 741 C C . PHE A 1 85 ? 13.980 1.264 -18.353 1.00 92.56 85 PHE A C 1
ATOM 743 O O . PHE A 1 85 ? 13.394 2.191 -17.793 1.00 92.56 85 PHE A O 1
ATOM 750 N N . SER A 1 86 ? 13.691 -0.011 -18.089 1.00 90.94 86 SER A N 1
ATOM 751 C CA . SER A 1 86 ? 12.628 -0.433 -17.169 1.00 90.94 86 SER A CA 1
ATOM 752 C C . SER A 1 86 ? 12.902 0.005 -15.728 1.00 90.94 86 SER A C 1
ATOM 754 O O . SER A 1 86 ? 11.977 0.414 -15.026 1.00 90.94 86 SER A O 1
ATOM 756 N N . ILE A 1 87 ? 14.164 -0.020 -15.284 1.00 91.50 87 ILE A N 1
ATOM 757 C CA . ILE A 1 87 ? 14.574 0.473 -13.959 1.00 91.50 87 ILE A CA 1
ATOM 758 C C . ILE A 1 87 ? 14.337 1.978 -13.840 1.00 91.50 87 ILE A C 1
ATOM 760 O O . ILE A 1 87 ? 13.740 2.425 -12.858 1.00 91.50 87 ILE A O 1
ATOM 764 N N . PHE A 1 88 ? 14.771 2.762 -14.830 1.00 93.38 88 PHE A N 1
ATOM 765 C CA . PHE A 1 88 ? 14.546 4.209 -14.834 1.00 93.38 88 PHE A CA 1
ATOM 766 C C . PHE A 1 88 ? 13.060 4.552 -14.881 1.00 93.38 88 PHE A C 1
ATOM 768 O O . PHE A 1 88 ? 12.610 5.455 -14.177 1.00 93.38 88 PHE A O 1
ATOM 775 N N . MET A 1 89 ? 12.286 3.799 -15.659 1.00 93.75 89 MET A N 1
ATOM 776 C CA . MET A 1 89 ? 10.844 3.975 -15.758 1.00 93.75 89 MET A CA 1
ATOM 777 C C . MET A 1 89 ? 10.153 3.671 -14.419 1.00 93.75 89 MET A C 1
ATOM 779 O O . MET A 1 89 ? 9.347 4.473 -13.944 1.00 93.75 89 MET A O 1
ATOM 783 N N . LEU A 1 90 ? 10.539 2.586 -13.737 1.00 93.81 90 LEU A N 1
ATOM 784 C CA . LEU A 1 90 ? 10.044 2.261 -12.396 1.00 93.81 90 LEU A CA 1
ATOM 785 C C . LEU A 1 90 ? 10.412 3.339 -11.365 1.00 93.81 90 LEU A C 1
ATOM 787 O O . LEU A 1 90 ? 9.567 3.747 -10.564 1.00 93.81 90 LEU A O 1
ATOM 791 N N . LEU A 1 91 ? 11.655 3.827 -11.402 1.00 94.56 91 LEU A N 1
ATOM 792 C CA . LEU A 1 91 ? 12.114 4.912 -10.538 1.00 94.56 91 LEU A CA 1
ATOM 793 C C . LEU A 1 91 ? 11.288 6.182 -10.759 1.00 94.56 91 LEU A C 1
ATOM 795 O O . LEU A 1 91 ? 10.853 6.796 -9.786 1.00 94.56 91 LEU A O 1
ATOM 799 N N . ALA A 1 92 ? 11.029 6.546 -12.018 1.00 95.25 92 ALA A N 1
ATOM 800 C CA . ALA A 1 92 ? 10.200 7.691 -12.364 1.00 95.25 92 ALA A CA 1
ATOM 801 C C . ALA A 1 92 ? 8.769 7.530 -11.830 1.00 95.25 92 ALA A C 1
ATOM 803 O O . ALA A 1 92 ? 8.253 8.455 -11.206 1.00 95.25 92 ALA A O 1
ATOM 804 N N . ILE A 1 93 ? 8.145 6.354 -11.993 1.00 95.44 93 ILE A N 1
ATOM 805 C CA . ILE A 1 93 ? 6.807 6.077 -11.441 1.00 95.44 93 ILE A CA 1
ATOM 806 C C . ILE A 1 93 ? 6.785 6.312 -9.928 1.00 95.44 93 ILE A C 1
ATOM 808 O O . ILE A 1 93 ? 5.931 7.055 -9.438 1.00 95.44 93 ILE A O 1
ATOM 812 N N . TYR A 1 94 ? 7.710 5.701 -9.183 1.00 96.00 94 TYR A N 1
ATOM 813 C CA . TYR A 1 94 ? 7.725 5.834 -7.727 1.00 96.00 94 TYR A CA 1
ATOM 814 C C . TYR A 1 94 ? 8.061 7.250 -7.276 1.00 96.00 94 TYR A C 1
ATOM 816 O O . TYR A 1 94 ? 7.461 7.721 -6.311 1.00 96.00 94 TYR A O 1
ATOM 824 N N . LEU A 1 95 ? 8.937 7.958 -7.990 1.00 96.50 95 LEU A N 1
ATOM 825 C CA . LEU A 1 95 ? 9.196 9.371 -7.744 1.00 96.50 95 LEU A CA 1
ATOM 826 C C . LEU A 1 95 ? 7.916 10.200 -7.919 1.00 96.50 95 LEU A C 1
ATOM 828 O O . LEU A 1 95 ? 7.540 10.931 -7.006 1.00 96.50 95 LEU A O 1
ATOM 832 N N . PHE A 1 96 ? 7.204 10.056 -9.041 1.00 96.62 96 PHE A N 1
ATOM 833 C CA . PHE A 1 96 ? 5.963 10.796 -9.289 1.00 96.62 96 PHE A CA 1
ATOM 834 C C . PHE A 1 96 ? 4.881 10.485 -8.254 1.00 96.62 96 PHE A C 1
ATOM 836 O O . PHE A 1 96 ? 4.204 11.393 -7.769 1.00 96.62 96 PHE A O 1
ATOM 843 N N . GLU A 1 97 ? 4.711 9.218 -7.876 1.00 95.94 97 GLU A N 1
ATOM 844 C CA . GLU A 1 97 ? 3.743 8.850 -6.846 1.00 95.94 97 GLU A CA 1
ATOM 845 C C . GLU A 1 97 ? 4.138 9.348 -5.453 1.00 95.94 97 GLU A C 1
ATOM 847 O O . GLU A 1 97 ? 3.257 9.767 -4.699 1.00 95.94 97 GLU A O 1
ATOM 852 N N . ALA A 1 98 ? 5.429 9.331 -5.111 1.00 96.12 98 ALA A N 1
ATOM 853 C CA . ALA A 1 98 ? 5.935 9.853 -3.848 1.00 96.12 98 ALA A CA 1
ATOM 854 C C . ALA A 1 98 ? 5.771 11.376 -3.773 1.00 96.12 98 ALA A C 1
ATOM 856 O O . ALA A 1 98 ? 5.221 11.880 -2.795 1.00 96.12 98 ALA A O 1
ATOM 857 N N . VAL A 1 99 ? 6.139 12.106 -4.831 1.00 96.25 99 VAL A N 1
ATOM 858 C CA . VAL A 1 99 ? 5.915 13.557 -4.935 1.00 96.25 99 VAL A CA 1
ATOM 859 C C . VAL A 1 99 ? 4.426 13.870 -4.822 1.00 96.25 99 VAL A C 1
ATOM 861 O O . VAL A 1 99 ? 4.038 14.722 -4.027 1.00 96.25 99 VAL A O 1
ATOM 864 N N . LYS A 1 100 ? 3.562 13.130 -5.527 1.00 95.12 100 LYS A N 1
ATOM 865 C CA . LYS A 1 100 ? 2.106 13.274 -5.393 1.00 95.12 100 LYS A CA 1
ATOM 866 C C . LYS A 1 100 ? 1.622 12.958 -3.976 1.00 95.12 100 LYS A C 1
ATOM 868 O O . LYS A 1 100 ? 0.681 13.581 -3.498 1.00 95.12 100 LYS A O 1
ATOM 873 N N . ALA A 1 101 ? 2.207 11.976 -3.294 1.00 94.50 101 ALA A N 1
ATOM 874 C CA . ALA A 1 101 ? 1.855 11.652 -1.914 1.00 94.50 101 ALA A CA 1
ATOM 875 C C . ALA A 1 101 ? 2.207 12.789 -0.950 1.00 94.50 101 ALA A C 1
ATOM 877 O O . ALA A 1 101 ? 1.373 13.153 -0.122 1.00 94.50 101 ALA A O 1
ATOM 878 N N . ILE A 1 102 ? 3.393 13.376 -1.107 1.00 94.69 102 ILE A N 1
ATOM 879 C CA . ILE A 1 102 ? 3.848 14.531 -0.329 1.00 94.69 102 ILE A CA 1
ATOM 880 C C . ILE A 1 102 ? 2.979 15.758 -0.632 1.00 94.69 102 ILE A C 1
ATOM 882 O O . ILE A 1 102 ? 2.526 16.430 0.292 1.00 94.69 102 ILE A O 1
ATOM 886 N N . ALA A 1 103 ? 2.678 16.019 -1.906 1.00 95.12 103 ALA A N 1
ATOM 887 C CA . ALA A 1 103 ? 1.817 17.125 -2.318 1.00 95.12 103 ALA A CA 1
ATOM 888 C C . ALA A 1 103 ? 0.391 16.979 -1.762 1.00 95.12 103 ALA A C 1
ATOM 890 O O . ALA A 1 103 ? -0.143 17.919 -1.180 1.00 95.12 103 ALA A O 1
ATOM 891 N N . ASP A 1 104 ? -0.211 15.789 -1.865 1.00 93.81 104 ASP A N 1
ATOM 892 C CA . ASP A 1 104 ? -1.546 15.526 -1.313 1.00 93.81 104 ASP A CA 1
ATOM 893 C C . ASP A 1 104 ? -1.569 15.664 0.219 1.00 93.81 104 ASP A C 1
ATOM 895 O O . ASP A 1 104 ? -2.578 16.093 0.782 1.00 93.81 104 ASP A O 1
ATOM 899 N N . TYR A 1 105 ? -0.466 15.328 0.898 1.00 93.06 105 TYR A N 1
ATOM 900 C CA . TYR A 1 105 ? -0.306 15.556 2.334 1.00 93.06 105 TYR A CA 1
ATOM 901 C C . TYR A 1 105 ? -0.226 17.051 2.666 1.00 93.06 105 TYR A C 1
ATOM 903 O O . TYR A 1 105 ? -0.992 17.526 3.501 1.00 93.06 105 TYR A O 1
ATOM 911 N N . SER A 1 106 ? 0.636 17.801 1.975 1.00 93.62 106 SER A N 1
ATOM 912 C CA . SER A 1 106 ? 0.819 19.243 2.185 1.00 93.62 106 SER A CA 1
ATOM 913 C C . SER A 1 106 ? -0.456 20.046 1.894 1.00 93.62 106 SER A C 1
ATOM 915 O O . SER A 1 106 ? -0.781 20.979 2.621 1.00 93.62 106 SER A O 1
ATOM 917 N N . LEU A 1 107 ? -1.233 19.632 0.889 1.00 94.94 107 LEU A N 1
ATOM 918 C CA . LEU A 1 107 ? -2.503 20.260 0.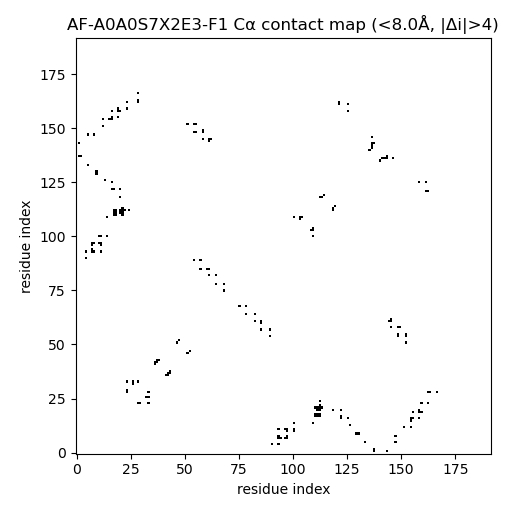515 1.00 94.94 107 LEU A CA 1
ATOM 919 C C . LEU A 1 107 ? -3.711 19.757 1.328 1.00 94.94 107 LEU A C 1
ATOM 921 O O . LEU A 1 107 ? -4.843 20.099 0.990 1.00 94.94 107 LEU A O 1
ATOM 925 N N . ASN A 1 108 ? -3.513 18.918 2.354 1.00 89.12 108 ASN A N 1
ATOM 926 C CA . ASN A 1 108 ? -4.581 18.283 3.143 1.00 89.12 108 ASN A CA 1
ATOM 927 C C . ASN A 1 108 ? -5.621 17.494 2.313 1.00 89.12 108 ASN A C 1
ATOM 929 O O . ASN A 1 108 ? -6.733 17.239 2.773 1.00 89.12 108 ASN A O 1
ATOM 933 N N . LYS A 1 109 ? -5.262 17.060 1.100 1.00 90.75 109 LYS A N 1
ATOM 934 C CA . LYS A 1 109 ? -6.105 16.235 0.213 1.00 90.75 109 LYS A CA 1
ATOM 935 C C . LYS A 1 109 ? -5.923 14.735 0.456 1.00 90.75 109 LYS A C 1
ATOM 937 O O . LYS A 1 109 ? -6.604 13.914 -0.159 1.00 90.75 109 LYS A O 1
ATOM 942 N N . LEU A 1 110 ? -4.991 14.361 1.333 1.00 90.06 110 LEU A N 1
ATOM 943 C CA . LEU A 1 110 ? -4.701 12.973 1.658 1.00 90.06 110 LEU A CA 1
ATOM 944 C C . LEU A 1 110 ? -5.891 12.306 2.364 1.00 90.06 110 LEU A C 1
ATOM 946 O O . LEU A 1 110 ? -6.240 12.640 3.498 1.00 90.06 110 LEU A O 1
ATOM 950 N N . ILE A 1 111 ? -6.459 11.296 1.710 1.00 90.12 111 ILE A N 1
ATOM 951 C CA . ILE A 1 111 ? -7.493 10.438 2.287 1.00 90.12 111 ILE A CA 1
ATOM 952 C C . ILE A 1 111 ? -6.839 9.537 3.342 1.00 90.12 111 ILE A C 1
ATOM 954 O O . ILE A 1 111 ? -6.042 8.659 3.012 1.00 90.12 111 ILE A O 1
ATOM 958 N N . LYS A 1 112 ? -7.176 9.763 4.614 1.00 90.88 112 LYS A N 1
ATOM 959 C CA . LYS A 1 112 ? -6.624 9.046 5.772 1.00 90.88 112 LYS A CA 1
ATOM 960 C C . LYS A 1 112 ? -7.741 8.539 6.694 1.00 90.88 112 LYS A C 1
ATOM 962 O O . LYS A 1 112 ? -8.794 9.177 6.766 1.00 90.88 112 LYS A O 1
ATOM 967 N N . PRO A 1 113 ? -7.545 7.406 7.394 1.00 93.69 113 PRO A N 1
ATOM 968 C CA . PRO A 1 113 ? -8.531 6.881 8.331 1.00 93.69 113 PRO A CA 1
ATOM 969 C C . PRO A 1 113 ? -8.642 7.781 9.566 1.00 93.69 113 PRO A C 1
ATOM 971 O O . PRO A 1 113 ? -7.732 8.550 9.881 1.00 93.69 113 PRO A O 1
ATOM 974 N N . VAL A 1 114 ? -9.741 7.651 10.310 1.00 93.19 114 VAL A N 1
ATOM 975 C CA . VAL A 1 114 ? -9.864 8.313 11.616 1.00 93.19 114 VAL A CA 1
ATOM 976 C C . VAL A 1 114 ? -9.002 7.549 12.616 1.00 93.19 114 VAL A C 1
ATOM 978 O O . VAL A 1 114 ? -9.202 6.351 12.837 1.00 93.19 114 VAL A O 1
ATOM 981 N N . PHE A 1 115 ? -8.048 8.242 13.237 1.00 92.25 115 PHE A N 1
ATOM 982 C CA . PHE A 1 115 ? -7.086 7.661 14.174 1.00 92.25 115 PHE A CA 1
ATOM 983 C C . PHE A 1 115 ? -7.726 7.307 15.524 1.00 92.25 115 PHE A C 1
ATOM 985 O O . PHE A 1 115 ? -7.550 7.986 16.529 1.00 92.25 115 PHE A O 1
ATOM 992 N N . THR A 1 116 ? -8.469 6.203 15.554 1.00 92.69 116 THR A N 1
ATOM 993 C CA . THR A 1 116 ? -8.870 5.523 16.794 1.00 92.69 116 THR A CA 1
ATOM 994 C C . THR A 1 116 ? -7.725 4.649 17.318 1.00 92.69 116 THR A C 1
ATOM 996 O O . THR A 1 116 ? -6.817 4.313 16.561 1.00 92.69 116 THR A O 1
ATOM 999 N N . ARG A 1 117 ? -7.777 4.191 18.580 1.00 89.25 117 ARG A N 1
ATOM 1000 C CA . ARG A 1 117 ? -6.756 3.271 19.135 1.00 89.25 117 ARG A CA 1
ATOM 1001 C C . ARG A 1 117 ? -6.574 2.003 18.285 1.00 89.25 117 ARG A C 1
ATOM 1003 O O . ARG A 1 117 ? -5.449 1.578 18.045 1.00 89.25 117 ARG A O 1
ATOM 1010 N N . LYS A 1 118 ? -7.677 1.441 17.765 1.00 89.81 118 LYS A N 1
ATOM 1011 C CA . LYS A 1 118 ? -7.652 0.312 16.815 1.00 89.81 118 LYS A CA 1
ATOM 1012 C C . LYS A 1 118 ? -6.902 0.686 15.535 1.00 89.81 118 LYS A C 1
ATOM 1014 O O . LYS A 1 118 ? -6.092 -0.094 15.049 1.00 89.81 118 LYS A O 1
ATOM 1019 N N . MET A 1 119 ? -7.178 1.868 14.991 1.00 93.25 119 MET A N 1
ATOM 1020 C CA . MET A 1 119 ? -6.558 2.324 13.749 1.00 93.25 119 MET A CA 1
ATOM 1021 C C . MET A 1 119 ? -5.082 2.655 13.904 1.00 93.25 119 MET A C 1
ATOM 1023 O O . MET A 1 119 ? -4.300 2.269 13.046 1.00 93.25 119 MET A O 1
ATOM 1027 N N . GLN A 1 120 ? -4.686 3.302 14.998 1.00 94.06 120 GLN A N 1
ATOM 1028 C CA . GLN A 1 120 ? -3.279 3.542 15.315 1.00 94.06 120 GLN A CA 1
ATOM 1029 C C . GLN A 1 120 ? -2.507 2.221 15.399 1.00 94.06 120 GLN A C 1
ATOM 1031 O O . GLN A 1 120 ? -1.446 2.102 14.796 1.00 94.06 120 GLN A O 1
ATOM 1036 N N . PHE A 1 121 ? -3.083 1.207 16.056 1.00 94.94 121 PHE A N 1
ATOM 1037 C CA . PHE A 1 121 ? -2.505 -0.135 16.106 1.00 94.94 121 PHE A CA 1
ATOM 1038 C C . PHE A 1 121 ? -2.373 -0.771 14.712 1.00 94.94 121 PHE A C 1
ATOM 1040 O O . PHE A 1 121 ? -1.297 -1.245 14.362 1.00 94.94 121 PHE A O 1
ATOM 1047 N N . LEU A 1 122 ? -3.423 -0.738 13.883 1.00 95.19 122 LEU A N 1
ATOM 1048 C CA . LEU A 1 122 ? -3.369 -1.301 12.525 1.00 95.19 122 LEU A CA 1
ATOM 1049 C C . LEU A 1 122 ? -2.355 -0.579 11.628 1.00 95.19 122 LEU A C 1
ATOM 1051 O O . LEU A 1 122 ? -1.623 -1.235 10.891 1.00 95.19 122 LEU A O 1
ATOM 1055 N N . VAL A 1 123 ? -2.291 0.754 11.699 1.00 96.31 123 VAL A N 1
ATOM 1056 C CA . VAL A 1 123 ? -1.290 1.554 10.978 1.00 96.31 123 VAL A CA 1
ATOM 1057 C C . VAL A 1 123 ? 0.114 1.174 11.437 1.00 96.31 123 VAL A C 1
ATOM 1059 O O . VAL A 1 123 ? 0.971 0.941 10.592 1.00 96.31 123 VAL A O 1
ATOM 1062 N N . PHE A 1 124 ? 0.345 1.060 12.747 1.00 96.56 124 PHE A N 1
ATOM 1063 C CA . PHE A 1 124 ? 1.641 0.666 13.296 1.00 96.56 124 PHE A CA 1
ATOM 1064 C C . PHE A 1 124 ? 2.073 -0.722 12.812 1.00 96.56 124 PHE A C 1
ATOM 1066 O O . PHE A 1 124 ? 3.183 -0.870 12.311 1.00 96.56 124 PHE A O 1
ATOM 1073 N N . VAL A 1 125 ? 1.186 -1.720 12.887 1.00 96.62 125 VAL A N 1
ATOM 1074 C CA . VAL A 1 125 ? 1.474 -3.083 12.414 1.00 96.62 125 VAL A CA 1
ATOM 1075 C C . VAL A 1 125 ? 1.786 -3.091 10.918 1.00 96.62 125 VAL A C 1
ATOM 1077 O O . VAL A 1 125 ? 2.767 -3.702 10.498 1.00 96.62 125 VAL A O 1
ATOM 1080 N N . LEU A 1 126 ? 0.993 -2.386 10.105 1.00 97.00 126 LEU A N 1
ATOM 1081 C CA . LEU A 1 126 ? 1.206 -2.343 8.660 1.00 97.00 126 LEU A CA 1
ATOM 1082 C C . LEU A 1 126 ? 2.500 -1.611 8.296 1.00 97.00 126 LEU A C 1
ATOM 1084 O O . LEU A 1 126 ? 3.294 -2.156 7.537 1.00 97.00 126 LEU A O 1
ATOM 1088 N N . LEU A 1 127 ? 2.773 -0.436 8.866 1.00 96.88 127 LEU A N 1
ATOM 1089 C CA . LEU A 1 127 ? 4.029 0.280 8.614 1.00 96.88 127 LEU A CA 1
ATOM 1090 C C . LEU A 1 127 ? 5.251 -0.493 9.121 1.00 96.88 127 LEU A C 1
ATOM 1092 O O . LEU A 1 127 ? 6.264 -0.535 8.427 1.00 96.88 127 LEU A O 1
ATOM 1096 N N . GLY A 1 128 ? 5.139 -1.159 10.272 1.00 96.81 128 GLY A N 1
ATOM 1097 C CA . GLY A 1 128 ? 6.166 -2.067 10.778 1.00 96.81 128 GLY A CA 1
ATOM 1098 C C . GLY A 1 128 ? 6.438 -3.212 9.803 1.00 96.81 128 GLY A C 1
ATOM 1099 O O . GLY A 1 128 ? 7.591 -3.472 9.471 1.00 96.81 128 GLY A O 1
ATOM 1100 N N . SER A 1 129 ? 5.383 -3.836 9.265 1.00 95.94 129 SER A N 1
ATOM 1101 C CA . SER A 1 129 ? 5.515 -4.903 8.263 1.00 95.94 129 SER A CA 1
ATOM 1102 C C . SER A 1 129 ? 6.162 -4.420 6.960 1.00 95.94 129 SER A C 1
ATOM 1104 O O . SER A 1 129 ? 7.001 -5.120 6.404 1.00 95.94 129 SER A O 1
ATOM 1106 N N . VAL A 1 130 ? 5.851 -3.199 6.511 1.00 96.38 130 VAL A N 1
ATOM 1107 C CA . VAL A 1 130 ? 6.486 -2.572 5.340 1.00 96.38 130 VAL A CA 1
ATOM 1108 C C . VAL A 1 130 ? 7.966 -2.292 5.593 1.00 96.38 130 VAL A C 1
ATOM 1110 O O . VAL A 1 130 ? 8.792 -2.583 4.733 1.00 96.38 130 VAL A O 1
ATOM 1113 N N . GLY A 1 131 ? 8.317 -1.744 6.760 1.00 95.69 131 GLY A N 1
ATOM 1114 C CA . GLY A 1 131 ? 9.710 -1.487 7.133 1.00 95.69 131 GLY A CA 1
ATOM 1115 C C . GLY A 1 131 ? 10.527 -2.777 7.226 1.00 95.69 131 GLY A C 1
ATOM 1116 O O . GLY A 1 131 ? 11.617 -2.855 6.665 1.00 95.69 131 GLY A O 1
ATOM 1117 N N . ALA A 1 132 ? 9.965 -3.813 7.855 1.00 95.62 132 ALA A N 1
ATOM 1118 C CA . ALA A 1 132 ? 1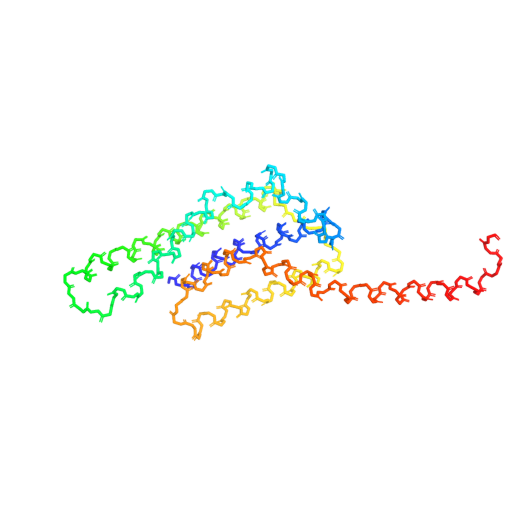0.576 -5.137 7.928 1.00 95.62 132 ALA A CA 1
ATOM 1119 C C . ALA A 1 132 ? 10.741 -5.770 6.538 1.00 95.62 132 ALA A C 1
ATOM 1121 O O . ALA A 1 132 ? 11.803 -6.307 6.234 1.00 95.62 132 ALA A O 1
ATOM 1122 N N . PHE A 1 133 ? 9.728 -5.658 5.672 1.00 95.50 133 PHE A N 1
ATOM 1123 C CA . PHE A 1 133 ? 9.796 -6.133 4.291 1.00 95.50 133 PHE A CA 1
ATOM 1124 C C . PHE A 1 133 ? 10.881 -5.409 3.490 1.00 95.50 133 PHE A C 1
ATOM 1126 O O . PHE A 1 133 ? 11.649 -6.061 2.788 1.00 95.50 133 PHE A O 1
ATOM 1133 N N . LEU A 1 134 ? 10.992 -4.083 3.614 1.00 94.62 134 LEU A N 1
ATOM 1134 C CA . LEU A 1 134 ? 12.052 -3.315 2.956 1.00 94.62 134 LEU A CA 1
ATOM 1135 C C . LEU A 1 134 ? 13.438 -3.713 3.439 1.00 94.62 134 LEU A C 1
ATOM 1137 O O . LEU A 1 134 ? 14.319 -3.935 2.615 1.00 94.62 134 LEU A O 1
ATOM 1141 N N . TYR A 1 135 ? 13.620 -3.823 4.755 1.00 94.25 135 TYR A N 1
ATOM 1142 C CA . TYR A 1 135 ? 14.872 -4.283 5.341 1.00 94.25 135 TYR A CA 1
ATOM 1143 C C . TYR A 1 135 ? 15.238 -5.668 4.794 1.00 94.25 135 TYR A C 1
ATOM 1145 O O . TYR A 1 135 ? 16.305 -5.847 4.212 1.00 94.25 135 TYR A O 1
ATOM 1153 N N . PHE A 1 136 ? 14.312 -6.624 4.876 1.00 93.75 136 PHE A N 1
ATOM 1154 C CA . PHE A 1 136 ? 14.536 -7.972 4.368 1.00 93.75 136 PHE A CA 1
ATOM 1155 C C . PHE A 1 136 ? 14.869 -7.981 2.869 1.00 93.75 136 PHE A C 1
ATOM 1157 O O . PHE A 1 136 ? 15.817 -8.638 2.445 1.00 93.75 136 PHE A O 1
ATOM 1164 N N . THR A 1 137 ? 14.139 -7.196 2.074 1.00 91.56 137 THR A N 1
ATOM 1165 C CA . THR A 1 137 ? 14.330 -7.116 0.622 1.00 91.56 137 THR A CA 1
ATOM 1166 C C . THR A 1 137 ? 15.701 -6.547 0.261 1.00 91.56 137 THR A C 1
ATOM 1168 O O . THR A 1 137 ? 16.367 -7.088 -0.609 1.00 91.56 137 THR A O 1
ATOM 1171 N N . ILE A 1 138 ? 16.143 -5.482 0.935 1.00 90.00 138 ILE A N 1
ATOM 1172 C CA . ILE A 1 138 ? 17.420 -4.815 0.640 1.00 90.00 138 ILE A CA 1
ATOM 1173 C C . ILE A 1 138 ? 18.622 -5.673 1.052 1.00 90.00 138 ILE A C 1
ATOM 1175 O O . ILE A 1 138 ? 19.620 -5.685 0.337 1.00 90.00 138 ILE A O 1
ATOM 1179 N N . PHE A 1 139 ? 18.547 -6.361 2.195 1.00 89.69 139 PHE A N 1
ATOM 1180 C CA . PHE A 1 139 ? 19.702 -7.072 2.756 1.00 89.69 139 PHE A CA 1
ATOM 1181 C C . PHE A 1 139 ? 19.796 -8.545 2.348 1.00 89.69 139 PHE A C 1
ATOM 1183 O O . PHE A 1 139 ? 20.902 -9.078 2.306 1.00 89.69 139 PHE A O 1
ATOM 1190 N N . TYR A 1 140 ? 18.674 -9.207 2.050 1.00 88.44 140 TYR A N 1
ATOM 1191 C CA . TYR A 1 140 ? 18.649 -10.662 1.846 1.00 88.44 140 TYR A CA 1
ATOM 1192 C C . TYR A 1 140 ? 18.123 -11.095 0.476 1.00 88.44 140 TYR A C 1
ATOM 1194 O O . TYR A 1 140 ? 18.361 -12.232 0.069 1.00 88.44 140 TYR A O 1
ATOM 1202 N N . PHE A 1 141 ? 17.406 -10.233 -0.245 1.00 84.94 141 PHE A N 1
ATOM 1203 C CA . PHE A 1 141 ? 16.740 -10.611 -1.489 1.00 84.94 141 PHE A CA 1
ATOM 1204 C C . PHE A 1 141 ? 17.544 -10.152 -2.707 1.00 84.94 141 PHE A C 1
ATOM 1206 O O . PHE A 1 141 ? 17.917 -8.987 -2.809 1.00 84.94 141 PHE A O 1
ATOM 1213 N N . GLN A 1 142 ? 17.791 -11.060 -3.656 1.00 80.88 142 GLN A N 1
ATOM 1214 C CA . GLN A 1 142 ? 18.546 -10.721 -4.870 1.00 80.88 142 GLN A CA 1
ATOM 1215 C C . GLN A 1 142 ? 17.720 -9.862 -5.842 1.00 80.88 142 GLN A C 1
ATOM 1217 O O . GLN A 1 142 ? 18.242 -8.931 -6.450 1.00 80.88 142 GLN A O 1
ATOM 1222 N N . ASP A 1 143 ? 16.409 -10.109 -5.924 1.00 86.75 143 ASP A N 1
ATOM 1223 C CA . ASP A 1 143 ? 15.512 -9.459 -6.884 1.00 86.75 143 ASP A CA 1
ATOM 1224 C C . ASP A 1 143 ? 14.664 -8.351 -6.234 1.00 86.75 143 ASP A C 1
ATOM 1226 O O . ASP A 1 143 ? 13.435 -8.436 -6.136 1.00 86.75 143 ASP A O 1
ATOM 1230 N N . ILE A 1 144 ? 15.328 -7.277 -5.792 1.00 90.38 144 ILE A N 1
ATOM 1231 C CA . ILE A 1 144 ? 14.692 -6.145 -5.090 1.00 90.38 144 ILE A CA 1
ATOM 1232 C C . ILE A 1 144 ? 13.518 -5.565 -5.897 1.00 90.38 144 ILE A C 1
ATOM 1234 O O . ILE A 1 144 ? 12.445 -5.314 -5.353 1.00 90.38 144 ILE A O 1
ATOM 1238 N N . LEU A 1 145 ? 13.698 -5.365 -7.206 1.00 91.81 145 LEU A N 1
ATOM 1239 C CA . LEU A 1 145 ? 12.708 -4.710 -8.072 1.00 91.81 145 LEU A CA 1
ATOM 1240 C C . LEU A 1 145 ? 11.398 -5.503 -8.163 1.00 91.81 145 LEU A C 1
ATOM 1242 O O . LEU A 1 145 ? 10.315 -4.926 -8.035 1.00 91.81 145 LEU A O 1
ATOM 1246 N N . LEU A 1 146 ? 11.506 -6.824 -8.341 1.00 91.75 146 LEU A N 1
ATOM 1247 C CA . LEU A 1 146 ? 10.356 -7.724 -8.375 1.00 91.75 146 LEU A CA 1
ATOM 1248 C C . LEU A 1 146 ? 9.654 -7.750 -7.018 1.00 91.75 146 LEU A C 1
ATOM 1250 O O . LEU A 1 146 ? 8.433 -7.618 -6.974 1.00 91.75 146 LEU A O 1
ATOM 1254 N N . GLY A 1 147 ? 10.410 -7.829 -5.918 1.00 92.75 147 GLY A N 1
ATOM 1255 C CA . GLY A 1 147 ? 9.851 -7.785 -4.566 1.00 92.75 147 GLY A CA 1
ATOM 1256 C C . GLY A 1 147 ? 9.005 -6.531 -4.319 1.00 92.75 147 GLY A C 1
ATOM 1257 O O . GLY A 1 147 ? 7.855 -6.631 -3.884 1.00 92.75 147 GLY A O 1
ATOM 1258 N N . LEU A 1 148 ? 9.529 -5.350 -4.665 1.00 94.44 148 LEU A N 1
ATOM 1259 C CA . LEU A 1 148 ? 8.810 -4.080 -4.503 1.00 94.44 148 LEU A CA 1
ATOM 1260 C C . LEU A 1 148 ? 7.532 -4.010 -5.354 1.00 94.44 148 LEU A C 1
ATOM 1262 O O . LEU A 1 148 ? 6.505 -3.530 -4.869 1.00 94.44 148 LEU A O 1
ATOM 1266 N N . LEU A 1 149 ? 7.580 -4.484 -6.605 1.00 94.50 149 LEU A N 1
ATOM 1267 C CA . LEU A 1 149 ? 6.420 -4.513 -7.505 1.00 94.50 149 LEU A CA 1
ATOM 1268 C C . LEU A 1 149 ? 5.339 -5.484 -7.024 1.00 94.50 149 LEU A C 1
ATOM 1270 O O . LEU A 1 149 ? 4.161 -5.129 -7.011 1.00 94.50 149 LEU A O 1
ATOM 1274 N N . VAL A 1 150 ? 5.728 -6.685 -6.591 1.00 94.44 150 VAL A N 1
ATOM 1275 C CA . VAL A 1 150 ? 4.796 -7.688 -6.058 1.00 94.44 150 VAL A CA 1
ATOM 1276 C C . VAL A 1 150 ? 4.091 -7.148 -4.822 1.00 94.44 150 VAL A C 1
ATOM 1278 O O . VAL A 1 150 ? 2.864 -7.195 -4.746 1.00 94.44 150 VAL A O 1
ATOM 1281 N N . PHE A 1 151 ? 4.839 -6.580 -3.875 1.00 95.50 151 PHE A N 1
ATOM 1282 C CA . PHE A 1 151 ? 4.245 -6.012 -2.669 1.00 95.50 151 PHE A CA 1
ATOM 1283 C C . PHE A 1 151 ? 3.310 -4.843 -2.997 1.00 95.50 151 PHE A C 1
ATOM 1285 O O . PHE A 1 151 ? 2.227 -4.733 -2.421 1.00 95.50 151 PHE A O 1
ATOM 1292 N N . ASP A 1 152 ? 3.686 -3.981 -3.943 1.00 94.19 152 ASP A N 1
ATOM 1293 C CA . ASP A 1 152 ? 2.834 -2.887 -4.401 1.00 94.19 152 ASP A CA 1
ATOM 1294 C C . ASP A 1 152 ? 1.491 -3.416 -4.943 1.00 94.19 152 ASP A C 1
ATOM 1296 O O . ASP A 1 152 ? 0.425 -3.052 -4.434 1.00 94.19 152 ASP A O 1
ATOM 1300 N N . ILE A 1 153 ? 1.540 -4.332 -5.914 1.00 93.38 153 ILE A N 1
ATOM 1301 C CA . ILE A 1 153 ? 0.348 -4.917 -6.545 1.00 93.38 153 ILE A CA 1
ATOM 1302 C C . ILE A 1 153 ? -0.529 -5.626 -5.501 1.00 93.38 153 ILE A C 1
ATOM 1304 O O . ILE A 1 153 ? -1.756 -5.518 -5.540 1.00 93.38 153 ILE A O 1
ATOM 1308 N N . LEU A 1 154 ? 0.090 -6.304 -4.531 1.00 95.12 154 LEU A N 1
ATOM 1309 C CA . LEU A 1 154 ? -0.601 -7.040 -3.473 1.00 95.12 154 LEU A CA 1
ATOM 1310 C C . LEU A 1 154 ? -0.984 -6.189 -2.258 1.00 95.12 154 LEU A C 1
ATOM 1312 O O . LEU A 1 154 ? -1.680 -6.691 -1.375 1.00 95.12 154 LEU A O 1
ATOM 1316 N N . THR A 1 155 ? -0.626 -4.903 -2.205 1.00 94.62 155 THR A N 1
ATOM 1317 C CA . THR A 1 155 ? -0.941 -4.016 -1.069 1.00 94.62 155 THR A CA 1
ATOM 1318 C C . THR A 1 155 ? -2.426 -4.054 -0.659 1.00 94.62 155 THR A C 1
ATOM 1320 O O . THR A 1 155 ? -2.695 -4.185 0.538 1.00 94.62 155 THR A O 1
ATOM 1323 N N . PRO A 1 156 ? -3.417 -4.011 -1.580 1.00 93.31 156 PRO A N 1
ATOM 1324 C CA . PRO A 1 156 ? -4.833 -4.116 -1.212 1.00 93.31 156 PRO A CA 1
ATOM 1325 C C . PRO A 1 156 ? -5.170 -5.417 -0.474 1.00 93.31 156 PRO A C 1
ATOM 1327 O O . PRO A 1 156 ? -5.962 -5.421 0.471 1.00 93.31 156 PRO A O 1
ATOM 1330 N N . VAL A 1 157 ? -4.563 -6.524 -0.909 1.00 94.19 157 VAL A N 1
ATOM 1331 C CA . VAL A 1 157 ? -4.779 -7.863 -0.354 1.00 94.19 157 VAL A CA 1
ATOM 1332 C C . VAL A 1 157 ? -4.102 -7.979 1.005 1.00 94.19 157 VAL A C 1
ATOM 1334 O O . VAL A 1 157 ? -4.749 -8.401 1.958 1.00 94.19 157 VAL A O 1
ATOM 1337 N N . ILE A 1 158 ? -2.850 -7.524 1.122 1.00 95.75 158 ILE A N 1
ATOM 1338 C CA . ILE A 1 158 ? -2.083 -7.518 2.375 1.00 95.75 158 ILE A CA 1
ATOM 1339 C C . ILE A 1 158 ? -2.829 -6.717 3.448 1.00 95.75 158 ILE A C 1
ATOM 1341 O O . ILE A 1 158 ? -3.082 -7.231 4.536 1.00 95.75 158 ILE A O 1
ATOM 1345 N N . VAL A 1 159 ? -3.256 -5.487 3.134 1.00 95.94 159 VAL A N 1
ATOM 1346 C CA . VAL A 1 159 ? -4.007 -4.650 4.086 1.00 95.94 159 VAL A CA 1
ATOM 1347 C C . VAL A 1 159 ? -5.315 -5.327 4.491 1.00 95.94 159 VAL A C 1
ATOM 1349 O O . VAL A 1 159 ? -5.642 -5.370 5.675 1.00 95.94 159 VAL A O 1
ATOM 1352 N N . SER A 1 160 ? -6.047 -5.893 3.529 1.00 95.06 160 SER A N 1
ATOM 1353 C CA . SER A 1 160 ? -7.303 -6.598 3.803 1.00 95.06 160 SER A CA 1
ATOM 1354 C C . SER A 1 160 ? -7.101 -7.812 4.703 1.00 95.06 160 SER A C 1
ATOM 1356 O O . SER A 1 160 ? -7.845 -7.990 5.664 1.00 95.06 160 SER A O 1
ATOM 1358 N N . PHE A 1 161 ? -6.071 -8.612 4.441 1.00 95.38 161 PHE A N 1
ATOM 1359 C CA . PHE A 1 161 ? -5.733 -9.771 5.254 1.00 95.38 161 PHE A CA 1
ATOM 1360 C C . PHE A 1 161 ? -5.398 -9.367 6.691 1.00 95.38 161 PHE A C 1
ATOM 1362 O O . PHE A 1 161 ? -5.973 -9.917 7.627 1.00 95.38 161 PHE A O 1
ATOM 1369 N N . VAL A 1 162 ? -4.549 -8.351 6.878 1.00 95.12 162 VAL A N 1
ATOM 1370 C CA . VAL A 1 162 ? -4.191 -7.845 8.212 1.00 95.12 162 VAL A CA 1
ATOM 1371 C C . VAL A 1 162 ? -5.428 -7.334 8.957 1.00 95.12 162 VAL A C 1
ATOM 1373 O O . VAL A 1 162 ? -5.643 -7.686 10.115 1.00 95.12 162 VAL A O 1
ATOM 1376 N N . VAL A 1 163 ? -6.290 -6.553 8.300 1.00 94.62 163 VAL A N 1
ATOM 1377 C CA . VAL A 1 163 ? -7.531 -6.049 8.913 1.00 94.62 163 VAL A CA 1
ATOM 1378 C C . VAL A 1 163 ? -8.432 -7.194 9.388 1.00 94.62 163 VAL A C 1
ATOM 1380 O O . VAL A 1 163 ? -8.949 -7.134 10.507 1.00 94.62 163 VAL A O 1
ATOM 1383 N N . LEU A 1 164 ? -8.603 -8.233 8.567 1.00 93.75 164 LEU A N 1
ATOM 1384 C CA . LEU A 1 164 ? -9.426 -9.397 8.899 1.00 93.75 164 LEU A CA 1
ATOM 1385 C C . LEU A 1 164 ? -8.801 -10.260 9.991 1.00 93.75 164 LEU A C 1
ATOM 1387 O O . LEU A 1 164 ? -9.511 -10.711 10.885 1.00 93.75 164 LEU A O 1
ATOM 1391 N N . PHE A 1 165 ? -7.481 -10.427 9.978 1.00 94.00 165 PHE A N 1
ATOM 1392 C CA . PHE A 1 165 ? -6.757 -11.176 10.999 1.00 94.00 165 PHE A CA 1
ATOM 1393 C C . PHE A 1 165 ? -6.943 -10.570 12.398 1.00 94.00 165 PHE A C 1
ATOM 1395 O O . PHE A 1 165 ? -7.168 -11.285 13.373 1.00 94.00 165 PHE A O 1
ATOM 1402 N N . PHE A 1 166 ? -6.935 -9.237 12.505 1.00 93.06 166 PHE A N 1
ATOM 1403 C CA . PHE A 1 166 ? -7.151 -8.538 13.777 1.00 93.06 166 PHE A CA 1
ATOM 1404 C C . PHE A 1 166 ? -8.629 -8.312 14.130 1.00 93.06 166 PHE A C 1
ATOM 1406 O O . PHE A 1 166 ? -8.942 -7.858 15.237 1.00 93.06 166 PHE A O 1
ATOM 1413 N N . GLN A 1 167 ? -9.568 -8.632 13.236 1.00 89.75 167 GLN A N 1
ATOM 1414 C CA . GLN A 1 167 ? -10.995 -8.447 13.495 1.00 89.75 167 GLN A CA 1
ATOM 1415 C C . GLN A 1 167 ? -11.514 -9.324 14.653 1.00 89.75 167 GLN A C 1
ATOM 1417 O O . GLN A 1 167 ? -12.130 -8.749 15.559 1.00 89.75 167 GLN A O 1
ATOM 1422 N N . PRO A 1 168 ? -11.242 -10.645 14.721 1.00 90.12 168 PRO A N 1
ATOM 1423 C CA . PRO A 1 168 ? -11.660 -11.493 15.840 1.00 90.12 168 PRO A CA 1
ATOM 1424 C C . PRO A 1 168 ? -11.205 -10.967 17.204 1.00 90.12 168 PRO A C 1
ATOM 1426 O O . PRO A 1 168 ? -12.002 -10.900 18.140 1.00 90.12 168 PRO A O 1
ATOM 1429 N N . LEU A 1 169 ? -9.957 -10.497 17.298 1.00 89.06 169 LEU A N 1
ATOM 1430 C CA . LEU A 1 169 ? -9.404 -9.923 18.528 1.00 89.06 169 LEU A CA 1
ATOM 1431 C C . LEU A 1 169 ? -10.226 -8.717 19.001 1.00 89.06 169 LEU A C 1
ATOM 1433 O O . LEU A 1 169 ? -10.540 -8.591 20.185 1.00 89.06 169 LEU A O 1
ATOM 1437 N N . THR A 1 170 ? -10.660 -7.861 18.072 1.00 86.75 170 THR A N 1
ATOM 1438 C CA . THR A 1 170 ? -11.500 -6.703 18.416 1.00 86.75 170 THR A CA 1
ATOM 1439 C C . THR A 1 170 ? -12.905 -7.092 18.882 1.00 86.75 170 THR A C 1
ATOM 1441 O O . THR A 1 170 ? -13.453 -6.445 19.777 1.00 86.75 170 THR A O 1
ATOM 1444 N N . VAL A 1 171 ? -13.479 -8.168 18.332 1.00 88.06 171 VAL A N 1
ATOM 1445 C CA . VAL A 1 171 ? -14.794 -8.686 18.746 1.00 88.06 171 VAL A CA 1
ATOM 1446 C C . VAL A 1 171 ? -14.726 -9.263 20.160 1.00 88.06 171 VAL A C 1
ATOM 1448 O O . VAL A 1 171 ? -15.594 -8.968 20.982 1.00 88.06 171 VAL A O 1
ATOM 1451 N N . LEU A 1 172 ? -13.668 -10.010 20.485 1.00 89.69 172 LEU A N 1
ATOM 1452 C CA . LEU A 1 172 ? -13.457 -10.554 21.829 1.00 89.69 172 LEU A CA 1
ATOM 1453 C C . LEU A 1 172 ? -13.339 -9.444 22.882 1.00 89.69 172 LEU A C 1
ATOM 1455 O O . LEU A 1 172 ? -14.028 -9.490 23.904 1.00 89.69 172 LEU A O 1
ATOM 1459 N N . LEU A 1 173 ? -12.535 -8.411 22.611 1.00 89.06 173 LEU A N 1
ATOM 1460 C CA . LEU A 1 173 ? -12.392 -7.259 23.509 1.00 89.06 173 LEU A CA 1
ATOM 1461 C C . LEU A 1 173 ? -13.726 -6.530 23.717 1.00 89.06 173 LEU A C 1
ATOM 1463 O O . LEU A 1 173 ? -14.083 -6.193 24.848 1.00 89.06 173 LEU A O 1
ATOM 1467 N N . ARG A 1 174 ? -14.506 -6.340 22.645 1.00 89.31 174 ARG A N 1
ATOM 1468 C CA . ARG A 1 174 ? -15.843 -5.740 22.730 1.00 89.31 174 ARG A CA 1
ATOM 1469 C C . ARG A 1 174 ? -16.771 -6.569 23.617 1.00 89.31 174 ARG A C 1
ATOM 1471 O O . ARG A 1 174 ? -17.429 -6.008 24.491 1.00 89.31 174 ARG A O 1
ATOM 1478 N N . ASN A 1 175 ? -16.797 -7.887 23.439 1.00 92.56 175 ASN A N 1
ATOM 1479 C CA . ASN A 1 175 ? -17.659 -8.775 24.221 1.00 92.56 175 ASN A CA 1
ATOM 1480 C C . ASN A 1 175 ? -17.293 -8.761 25.713 1.00 92.56 175 ASN A C 1
ATOM 1482 O O . ASN A 1 175 ? -18.179 -8.788 26.566 1.00 92.56 175 ASN A O 1
ATOM 1486 N N . GLN A 1 176 ? -16.005 -8.636 26.049 1.00 93.25 176 GLN A N 1
ATOM 1487 C CA . GLN A 1 176 ? -15.571 -8.468 27.438 1.00 93.25 176 GLN A CA 1
ATOM 1488 C C . GLN A 1 176 ? -16.041 -7.141 28.043 1.00 93.25 176 GLN A C 1
ATOM 1490 O O . GLN A 1 176 ? -16.490 -7.120 29.190 1.00 93.25 176 GLN A O 1
ATOM 1495 N N . ILE A 1 177 ? -15.965 -6.040 27.290 1.00 92.25 177 ILE A N 1
ATOM 1496 C CA . ILE A 1 177 ? -16.441 -4.725 27.743 1.00 92.25 177 ILE A CA 1
ATOM 1497 C C . ILE A 1 177 ? -17.954 -4.757 27.965 1.00 92.25 177 ILE A C 1
ATOM 1499 O O . ILE A 1 177 ? -18.416 -4.311 29.014 1.00 92.25 177 ILE A O 1
ATOM 1503 N N . ILE A 1 178 ? -18.713 -5.348 27.036 1.00 93.69 178 ILE A N 1
ATOM 1504 C CA . ILE A 1 178 ? -20.166 -5.514 27.176 1.00 93.69 178 ILE A CA 1
ATOM 1505 C C . ILE A 1 178 ? -20.476 -6.344 28.421 1.00 93.69 178 ILE A C 1
ATOM 1507 O O . ILE A 1 178 ? -21.247 -5.898 29.259 1.00 93.69 178 ILE A O 1
ATOM 1511 N N . LYS A 1 179 ? -19.805 -7.485 28.624 1.00 94.81 179 LYS A N 1
ATOM 1512 C CA . LYS A 1 179 ? -20.005 -8.326 29.815 1.00 94.81 179 LYS A CA 1
ATOM 1513 C C . LYS A 1 179 ? -19.707 -7.575 31.118 1.00 94.81 179 LYS A C 1
ATOM 1515 O O . LYS A 1 179 ? -20.438 -7.727 32.094 1.00 94.81 179 LYS A O 1
ATOM 1520 N N . LYS A 1 180 ? -18.654 -6.749 31.149 1.00 93.44 180 LYS A N 1
ATOM 1521 C CA . LYS A 1 180 ? -18.335 -5.882 32.299 1.00 93.44 180 LYS A CA 1
ATOM 1522 C C . LYS A 1 180 ? -19.416 -4.822 32.524 1.00 93.44 180 LYS A C 1
ATOM 1524 O O . LYS A 1 180 ? -19.802 -4.594 33.667 1.00 93.44 180 LYS A O 1
ATOM 1529 N N . ALA A 1 181 ? -19.919 -4.207 31.456 1.00 92.12 181 ALA A N 1
ATOM 1530 C CA . ALA A 1 181 ? -20.993 -3.223 31.526 1.00 92.12 181 ALA A CA 1
ATOM 1531 C C . ALA A 1 181 ? -22.312 -3.848 32.009 1.00 92.12 181 ALA A C 1
ATOM 1533 O O . ALA A 1 181 ? -22.945 -3.287 32.900 1.00 92.12 181 ALA A O 1
ATOM 1534 N N . THR A 1 182 ? -22.677 -5.036 31.514 1.00 92.06 182 THR A N 1
ATOM 1535 C CA . THR A 1 182 ? -23.862 -5.790 31.957 1.00 92.06 182 THR A CA 1
ATOM 1536 C C . THR A 1 182 ? -23.783 -6.110 33.448 1.00 92.06 182 THR A C 1
ATOM 1538 O O . THR A 1 182 ? -24.686 -5.745 34.193 1.00 92.06 182 THR A O 1
ATOM 1541 N N . LYS A 1 183 ? -22.649 -6.652 33.919 1.00 92.25 183 LYS A N 1
ATOM 1542 C CA . LYS A 1 183 ? -22.420 -6.913 35.353 1.00 92.25 183 LYS A CA 1
ATOM 1543 C C . LYS A 1 183 ? -22.473 -5.650 36.215 1.00 92.25 183 LYS A C 1
ATOM 1545 O O . LYS A 1 183 ? -22.885 -5.705 37.368 1.00 92.25 183 LYS A O 1
ATOM 1550 N N . LYS A 1 184 ? -22.006 -4.508 35.697 1.00 89.31 184 LYS A N 1
ATOM 1551 C CA . LYS A 1 184 ? -22.092 -3.227 36.412 1.00 89.31 184 LYS A CA 1
ATOM 1552 C C . LYS A 1 184 ? -23.543 -2.756 36.494 1.00 89.31 184 LYS A C 1
ATOM 1554 O O . LYS A 1 184 ? -23.958 -2.324 37.561 1.00 89.31 184 LYS A O 1
ATOM 1559 N N . ARG A 1 185 ? -24.309 -2.885 35.408 1.00 87.75 185 ARG A N 1
ATOM 1560 C CA . ARG A 1 185 ? -25.730 -2.515 35.342 1.00 87.75 185 ARG A CA 1
ATOM 1561 C C . ARG A 1 185 ? -26.591 -3.341 36.303 1.00 87.75 185 ARG A C 1
ATOM 1563 O O . ARG A 1 185 ? -27.424 -2.760 36.979 1.00 87.75 185 ARG A O 1
ATOM 1570 N N . GLU A 1 186 ? -26.330 -4.641 36.450 1.00 88.62 186 GLU A N 1
ATOM 1571 C CA . GLU A 1 186 ? -27.022 -5.514 37.424 1.00 88.62 186 GLU A CA 1
ATOM 1572 C C . GLU A 1 186 ? -26.900 -5.032 38.883 1.00 88.62 186 GLU A C 1
ATOM 1574 O O . GLU A 1 186 ? -27.784 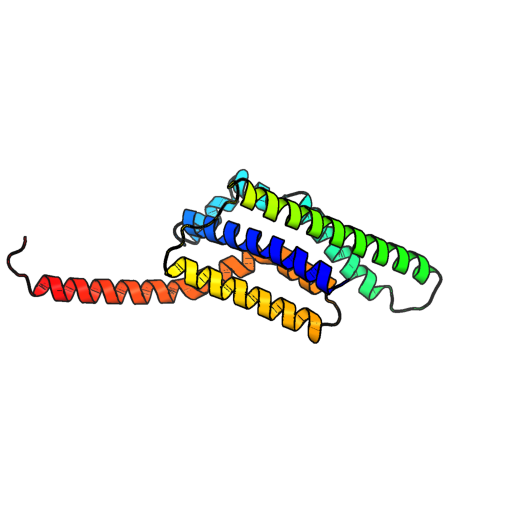-5.293 39.699 1.00 88.62 186 GLU A O 1
ATOM 1579 N N . LYS A 1 187 ? -25.826 -4.306 39.224 1.00 88.56 187 LYS A N 1
ATOM 1580 C CA . LYS A 1 187 ? -25.623 -3.744 40.571 1.00 88.56 187 LYS A CA 1
ATOM 1581 C C . LYS A 1 187 ? -26.434 -2.475 40.830 1.00 88.56 187 LYS A C 1
ATOM 1583 O O . LYS A 1 187 ? -26.668 -2.142 41.987 1.00 88.56 187 LYS A O 1
ATOM 1588 N N . PHE A 1 188 ? -26.871 -1.774 39.787 1.00 86.56 188 PHE A N 1
ATOM 1589 C CA . PHE A 1 188 ? -27.695 -0.575 39.908 1.00 86.56 188 PHE A CA 1
ATOM 1590 C C . PHE A 1 188 ? -29.154 -0.928 39.609 1.00 86.56 188 PHE A C 1
ATOM 1592 O O . PHE A 1 188 ? -29.663 -0.641 38.529 1.00 86.56 188 PHE A O 1
ATOM 1599 N N . LYS A 1 189 ? -29.820 -1.575 40.576 1.00 67.69 189 LYS A N 1
ATOM 1600 C CA . LYS A 1 189 ? -31.202 -2.071 40.432 1.00 67.69 189 LYS A CA 1
ATOM 1601 C C . LYS A 1 189 ? -32.265 -0.974 40.218 1.00 67.69 189 LYS A C 1
ATOM 1603 O O . LYS A 1 189 ? -33.345 -1.313 39.762 1.00 67.69 189 LYS A O 1
ATOM 1608 N N . ASN A 1 190 ? -31.950 0.304 40.474 1.00 66.50 190 ASN A N 1
ATOM 1609 C CA . ASN A 1 190 ? -32.918 1.418 40.490 1.00 66.50 190 ASN A CA 1
ATOM 1610 C C . ASN A 1 190 ? -32.578 2.580 39.526 1.00 66.50 190 ASN A C 1
ATOM 1612 O O . ASN A 1 190 ? -32.855 3.732 39.841 1.00 66.50 190 ASN A O 1
ATOM 1616 N N . LEU A 1 191 ? -31.916 2.325 38.391 1.00 64.88 191 LEU A N 1
ATOM 1617 C CA . LEU A 1 191 ? -31.595 3.372 37.394 1.00 64.88 191 LEU A CA 1
ATOM 1618 C C . LEU A 1 191 ? -32.448 3.309 36.112 1.00 64.88 191 LEU A C 1
ATOM 1620 O O . LEU A 1 191 ? -32.138 4.013 35.151 1.00 64.88 191 LEU A O 1
ATOM 1624 N N . LEU A 1 192 ? -33.493 2.478 36.083 1.00 57.47 192 LEU A N 1
ATOM 1625 C CA . LEU A 1 192 ? -34.483 2.408 35.005 1.00 57.47 192 LEU A CA 1
ATOM 1626 C C . LEU A 1 192 ? -35.887 2.362 35.591 1.00 57.47 192 LEU A C 1
ATOM 1628 O O . LEU A 1 192 ? -36.063 1.583 36.553 1.00 57.47 192 LEU A O 1
#

Foldseek 3Di:
DLVLLLVLLLLLLLLVLQQLLQLCVVQVVDPVSSVVQCVDPVNVCVCVPPLLVVLVVLLVLLVVLVVVPPDDDPCNVVSVVSVVVSVVVSSVSSNVSSVVSVVCVVVVVRRGHDDDVVSVVLSVVVSVVSVVLSVCLVPPNPCNSSSSSVCVSCSSVVSSVSSVVCPVVVVVVVVVVVVVVVVVVVVCPPPD